Protein AF-A0A1Y3BGT2-F1 (afdb_monomer_lite)

Organism: Euroglyphus maynei (NCBI:txid6958)

pLDDT: mean 74.88, std 24.15, range [29.09, 97.62]

Secondary structure (DSSP, 8-state):
-HHHHHHHHHT-----HHHHHHHHHHHHHHHHHHHT--S-SGGG-HHHHHHHIIIII-HHHHHHHHHHHHH-HHHHHHTT-SS---SSGGG----HHHHHHHHHHHHHHHHHHS--TT--SSS---SS-HHHHHHHHHHHHHHHHHHHHHHHHHHHHHHHHHHHHHHHHHHHHHHHHHHHHHHHHHHHHHHHHHH-TT--SS----PPP-------------------------------------------

Radius of gyration: 42.59 Å; chains: 1; bounding box: 102×46×131 Å

Foldseek 3Di:
DLLVVLLVLLQDDDDDLVSLLVSLVSLLVLLVCLLPPPCPDVCSHNVNSLVSCCVRRNLVSSLVSVCSQVPDPLLVVQQPDQDDDDPDPVSDDDHNVRSVVSVVRSVVSNCSNPVDPPPPDDDDPDDDDPVVVVVVVVVVVVVVVVVVVVVVVVVVVVVVVVVVVVVVVVVVVVVVVVVVVVVVVVVVVVVVCVVDVDPPDDDDDDDDDDPDPDDDDPPPPDDDDDDDDYDDDDDDDDDDDDDDDDDDDDDD

Structure (mmCIF, N/CA/C/O backbone):
data_AF-A0A1Y3BGT2-F1
#
_entry.id   AF-A0A1Y3BGT2-F1
#
loop_
_atom_site.group_PDB
_atom_site.id
_atom_site.type_symbol
_atom_site.label_atom_id
_atom_site.label_alt_id
_atom_site.label_comp_id
_atom_site.label_asym_id
_atom_site.label_entity_id
_atom_site.label_seq_id
_atom_site.pdbx_PDB_ins_code
_atom_site.Cartn_x
_atom_site.Cartn_y
_atom_site.Cartn_z
_atom_site.occupancy
_atom_site.B_iso_or_equiv
_atom_site.auth_seq_id
_atom_site.auth_comp_id
_atom_site.auth_asym_id
_atom_site.auth_atom_id
_atom_site.pdbx_PDB_model_num
ATOM 1 N N . THR A 1 1 ? 22.216 -5.938 -12.944 1.00 67.81 1 THR A N 1
ATOM 2 C CA . THR A 1 1 ? 22.170 -4.863 -11.929 1.00 67.81 1 THR A CA 1
ATOM 3 C C . THR A 1 1 ? 20.846 -4.134 -12.055 1.00 67.81 1 THR A C 1
ATOM 5 O O . THR A 1 1 ? 20.805 -3.028 -12.567 1.00 67.81 1 THR A O 1
ATOM 8 N N . ASN A 1 2 ? 19.740 -4.778 -11.671 1.00 89.38 2 ASN A N 1
ATOM 9 C CA . ASN A 1 2 ? 18.408 -4.329 -12.111 1.00 89.38 2 ASN A CA 1
ATOM 10 C C . ASN A 1 2 ? 17.748 -3.430 -11.058 1.00 89.38 2 ASN A C 1
ATOM 12 O O . ASN A 1 2 ? 17.333 -2.320 -11.366 1.00 89.38 2 ASN A O 1
ATOM 16 N N . VAL A 1 3 ? 17.747 -3.861 -9.793 1.00 89.25 3 VAL A N 1
ATOM 17 C CA . VAL A 1 3 ? 17.174 -3.089 -8.678 1.00 89.25 3 VAL A CA 1
ATOM 18 C C . VAL A 1 3 ? 17.876 -1.737 -8.468 1.00 89.25 3 VAL A C 1
ATOM 20 O O . VAL A 1 3 ? 17.168 -0.738 -8.352 1.00 89.25 3 VAL A O 1
ATOM 23 N N . PRO A 1 4 ? 19.224 -1.629 -8.493 1.00 91.06 4 PRO A N 1
ATOM 24 C CA . PRO A 1 4 ? 19.885 -0.327 -8.363 1.00 91.06 4 PRO A CA 1
ATOM 25 C C . PRO A 1 4 ? 19.522 0.653 -9.484 1.00 91.06 4 PRO A C 1
ATOM 27 O O . PRO A 1 4 ? 19.308 1.829 -9.208 1.00 91.06 4 PRO A O 1
ATOM 30 N N . TYR A 1 5 ? 19.396 0.166 -10.723 1.00 93.50 5 TYR A N 1
ATOM 31 C CA . TYR A 1 5 ? 18.967 0.985 -11.856 1.00 93.50 5 TYR A CA 1
ATOM 32 C C . TYR A 1 5 ? 17.540 1.510 -11.656 1.00 93.50 5 TYR A C 1
ATOM 34 O O . TYR A 1 5 ? 17.332 2.717 -11.702 1.00 93.50 5 TYR A O 1
ATOM 42 N N . LEU A 1 6 ? 16.582 0.624 -11.347 1.00 93.38 6 LEU A N 1
ATOM 43 C CA . LEU A 1 6 ? 15.186 1.016 -11.110 1.00 93.38 6 LEU A CA 1
ATOM 44 C C . LEU A 1 6 ? 15.076 2.052 -9.989 1.00 93.38 6 LEU A C 1
ATOM 46 O O . LEU A 1 6 ? 14.378 3.048 -10.123 1.00 93.38 6 LEU A O 1
ATOM 50 N N . THR A 1 7 ? 15.816 1.843 -8.905 1.00 91.50 7 THR A N 1
ATOM 51 C CA . THR A 1 7 ? 15.806 2.741 -7.745 1.00 91.50 7 THR A CA 1
ATOM 52 C C . THR A 1 7 ? 16.368 4.114 -8.090 1.00 91.50 7 THR A C 1
ATOM 54 O O . THR A 1 7 ? 15.784 5.127 -7.715 1.00 91.50 7 THR A O 1
ATOM 57 N N . SER A 1 8 ? 17.480 4.149 -8.831 1.00 92.19 8 SER A N 1
ATOM 58 C CA . SER A 1 8 ? 18.070 5.399 -9.304 1.00 92.19 8 SER A CA 1
ATOM 59 C C . SER A 1 8 ? 17.121 6.138 -10.239 1.00 92.19 8 SER A C 1
ATOM 61 O O . SER A 1 8 ? 16.978 7.344 -10.096 1.00 92.19 8 SER A O 1
ATOM 63 N N . GLN A 1 9 ? 16.465 5.427 -11.162 1.00 92.75 9 GLN A N 1
ATOM 64 C CA . GLN A 1 9 ? 15.564 6.036 -12.137 1.00 92.75 9 GLN A CA 1
ATOM 65 C C . GLN A 1 9 ? 14.353 6.673 -11.452 1.00 92.75 9 GLN A C 1
ATOM 67 O O . GLN A 1 9 ? 14.024 7.819 -11.732 1.00 92.75 9 GLN A O 1
ATOM 72 N N . VAL A 1 10 ? 13.716 5.971 -10.510 1.00 92.50 10 VAL A N 1
ATOM 73 C CA . VAL A 1 10 ? 12.549 6.497 -9.777 1.00 92.50 10 VAL A CA 1
ATOM 74 C C . VAL A 1 10 ? 12.922 7.701 -8.900 1.00 92.50 10 VAL A C 1
ATOM 76 O O . VAL A 1 10 ? 12.107 8.602 -8.720 1.00 92.50 10 VAL A O 1
ATOM 79 N N . GLY A 1 11 ? 14.152 7.743 -8.379 1.00 88.25 11 GLY A N 1
ATOM 80 C CA . GLY A 1 11 ? 14.649 8.838 -7.539 1.00 88.25 11 GLY A CA 1
ATOM 81 C C . GLY A 1 11 ? 15.021 10.130 -8.281 1.00 88.25 11 GLY A C 1
ATOM 82 O O . GLY A 1 11 ? 15.409 11.097 -7.627 1.00 88.25 11 GLY A O 1
ATOM 83 N N . LEU A 1 12 ? 14.932 10.178 -9.614 1.00 90.00 12 LEU A N 1
ATOM 84 C CA . LEU A 1 12 ? 15.247 11.380 -10.392 1.00 90.00 12 LEU A CA 1
ATOM 85 C C . LEU A 1 12 ? 14.159 12.460 -10.241 1.00 90.00 12 LEU A C 1
ATOM 87 O O . LEU A 1 12 ? 12.958 12.178 -10.224 1.00 90.00 12 LEU A O 1
ATOM 91 N N . ILE A 1 13 ? 14.586 13.720 -10.140 1.00 80.88 13 ILE A N 1
ATOM 92 C CA . ILE A 1 13 ? 13.703 14.867 -9.861 1.00 80.88 13 ILE A CA 1
ATOM 93 C C . ILE A 1 13 ? 13.324 15.610 -11.148 1.00 80.88 13 ILE A C 1
ATOM 95 O O . ILE A 1 13 ? 12.157 15.950 -11.321 1.00 80.88 13 ILE A O 1
ATOM 99 N N . GLU A 1 14 ? 14.275 15.809 -12.060 1.00 74.31 14 GLU A N 1
ATOM 100 C CA . GLU A 1 14 ? 14.088 16.557 -13.307 1.00 74.31 14 GLU A CA 1
ATOM 101 C C . GLU A 1 14 ? 14.174 15.614 -14.503 1.00 74.31 14 GLU A C 1
ATOM 103 O O . GLU A 1 14 ? 15.161 14.895 -14.650 1.00 74.31 14 GLU A O 1
ATOM 108 N N . SER A 1 15 ? 13.124 15.604 -15.319 1.00 83.69 15 SER A N 1
ATOM 109 C CA . SER A 1 15 ? 12.997 14.732 -16.482 1.00 83.69 15 SER A CA 1
ATOM 110 C C . SER A 1 15 ? 11.937 15.276 -17.432 1.00 83.69 15 SER A C 1
ATOM 112 O O . SER A 1 15 ? 10.944 15.854 -16.986 1.00 83.69 15 SER A O 1
AT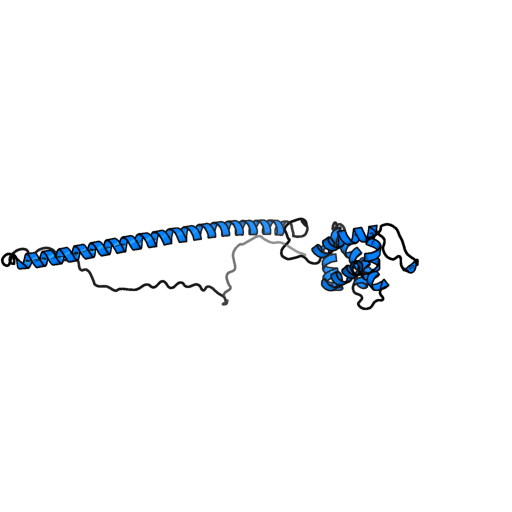OM 114 N N . ASP A 1 16 ? 12.129 15.039 -18.726 1.00 88.38 16 ASP A N 1
ATOM 115 C CA . ASP A 1 16 ? 11.137 15.355 -19.756 1.00 88.38 16 ASP A CA 1
ATOM 116 C C . ASP A 1 16 ? 9.891 14.454 -19.623 1.00 88.38 16 ASP A C 1
ATOM 118 O O . ASP A 1 16 ? 9.928 13.403 -18.980 1.00 88.38 16 ASP A O 1
ATOM 122 N N . ASP A 1 17 ? 8.780 14.812 -20.276 1.00 85.31 17 ASP A N 1
ATOM 123 C CA . ASP A 1 17 ? 7.490 14.106 -20.149 1.00 85.31 17 ASP A CA 1
ATOM 124 C C . ASP A 1 17 ? 7.583 12.588 -20.386 1.00 85.31 17 ASP A C 1
ATOM 126 O O . ASP A 1 17 ? 6.965 11.791 -19.677 1.00 85.31 17 ASP A O 1
ATOM 130 N N . VAL A 1 18 ? 8.375 12.168 -21.376 1.00 87.19 18 VAL A N 1
ATOM 131 C CA . VAL A 1 18 ? 8.591 10.743 -21.676 1.00 87.19 18 VAL A CA 1
ATOM 132 C C . VAL A 1 18 ? 9.390 10.071 -20.564 1.00 87.19 18 VAL A C 1
ATOM 134 O O . VAL A 1 18 ? 9.082 8.948 -20.164 1.00 87.19 18 VAL A O 1
ATOM 137 N N . GLU A 1 19 ? 10.398 10.753 -20.030 1.00 91.19 19 GLU A N 1
ATOM 138 C CA . GLU A 1 19 ? 11.209 10.229 -18.939 1.00 91.19 19 GLU A CA 1
ATOM 139 C C . GLU A 1 19 ? 10.405 10.117 -17.644 1.00 91.19 19 GLU A C 1
ATOM 141 O O . GLU A 1 19 ? 10.534 9.114 -16.949 1.00 91.19 19 GLU A O 1
ATOM 146 N N . LEU A 1 20 ? 9.512 11.067 -17.349 1.00 92.25 20 LEU A N 1
ATOM 147 C CA . LEU A 1 20 ? 8.585 10.981 -16.216 1.00 92.25 20 LEU A CA 1
ATOM 148 C C . LEU A 1 20 ? 7.718 9.716 -16.283 1.00 92.25 20 LEU A C 1
ATOM 150 O O . LEU A 1 20 ? 7.488 9.054 -15.269 1.00 92.25 20 LEU A O 1
ATOM 154 N N . ILE A 1 21 ? 7.289 9.326 -17.484 1.00 93.25 21 ILE A N 1
ATOM 155 C CA . ILE A 1 21 ? 6.545 8.080 -17.696 1.00 93.25 21 ILE A CA 1
ATOM 156 C C . ILE A 1 21 ? 7.447 6.870 -17.473 1.00 93.25 21 ILE A C 1
ATOM 158 O O . ILE A 1 21 ? 7.036 5.929 -16.798 1.00 93.25 21 ILE A O 1
ATOM 162 N N . VAL A 1 22 ? 8.688 6.895 -17.969 1.00 93.94 22 VAL A N 1
ATOM 163 C CA . VAL A 1 22 ? 9.673 5.833 -17.703 1.00 93.94 22 VAL A CA 1
ATOM 164 C C . VAL A 1 22 ? 9.919 5.681 -16.201 1.00 93.94 22 VAL A C 1
ATOM 166 O O . VAL A 1 22 ? 9.934 4.558 -15.703 1.00 93.94 22 VAL A O 1
ATOM 169 N N . GLN A 1 23 ? 10.042 6.779 -15.453 1.00 95.19 23 GLN A N 1
ATOM 170 C CA . GLN A 1 23 ? 10.170 6.745 -13.994 1.00 95.19 23 GLN A CA 1
ATOM 171 C C . GLN A 1 23 ? 8.947 6.098 -13.338 1.00 95.19 23 GLN A C 1
ATOM 173 O O . GLN A 1 23 ? 9.102 5.229 -12.480 1.00 95.19 23 GLN A O 1
ATOM 178 N N . GLY A 1 24 ? 7.737 6.461 -13.775 1.00 95.56 24 GLY A N 1
ATOM 179 C CA . GLY A 1 24 ? 6.507 5.820 -13.317 1.00 95.56 24 GLY A CA 1
ATOM 180 C C . GLY A 1 24 ? 6.472 4.323 -13.633 1.00 95.56 24 GLY A C 1
ATOM 181 O O . GLY A 1 24 ? 6.105 3.521 -12.777 1.00 95.56 24 GLY A O 1
ATOM 182 N N . LEU A 1 25 ? 6.921 3.913 -14.824 1.00 96.12 25 LEU A N 1
ATOM 183 C CA . LEU A 1 25 ? 7.008 2.503 -15.225 1.00 96.12 25 LEU A CA 1
ATOM 184 C C . LEU A 1 25 ? 8.049 1.736 -14.403 1.00 96.12 25 LEU A C 1
ATOM 186 O O . LEU A 1 25 ? 7.811 0.587 -14.030 1.00 96.12 25 LEU A O 1
ATOM 190 N N . CYS A 1 26 ? 9.176 2.365 -14.064 1.00 96.25 26 CYS A N 1
ATOM 191 C CA . CYS A 1 26 ? 10.164 1.793 -13.153 1.00 96.25 26 CYS A CA 1
ATOM 192 C C . CYS A 1 26 ? 9.598 1.627 -11.738 1.00 96.25 26 CYS A C 1
ATOM 194 O O . CYS A 1 26 ? 9.817 0.581 -11.124 1.00 96.25 26 CYS A O 1
ATOM 196 N N . ALA A 1 27 ? 8.842 2.613 -11.242 1.00 96.50 27 ALA A N 1
ATOM 197 C CA . ALA A 1 27 ? 8.149 2.520 -9.960 1.00 96.50 27 ALA A CA 1
ATOM 198 C C . ALA A 1 27 ? 7.124 1.380 -9.989 1.00 96.50 27 ALA A C 1
ATOM 200 O O . ALA A 1 27 ? 7.119 0.531 -9.101 1.00 96.50 27 ALA A O 1
ATOM 201 N N . PHE A 1 28 ? 6.329 1.284 -11.057 1.00 97.62 28 PHE A N 1
ATOM 202 C CA . PHE A 1 28 ? 5.363 0.207 -11.242 1.00 97.62 28 PHE A CA 1
ATOM 203 C C . PHE A 1 28 ? 6.027 -1.171 -11.239 1.00 97.62 28 PHE A C 1
ATOM 205 O O . PHE A 1 28 ? 5.606 -2.049 -10.489 1.00 97.62 28 PHE A O 1
ATOM 212 N N . LEU A 1 29 ? 7.106 -1.355 -12.005 1.00 96.81 29 LEU A N 1
ATOM 213 C CA . LEU A 1 29 ? 7.833 -2.623 -12.050 1.00 96.81 29 LEU A CA 1
ATOM 214 C C . LEU A 1 29 ? 8.413 -2.996 -10.680 1.00 96.81 29 LEU A C 1
ATOM 216 O O . LEU A 1 29 ? 8.313 -4.148 -10.264 1.00 96.81 29 LEU A O 1
ATOM 220 N N . LEU A 1 30 ? 8.978 -2.028 -9.953 1.00 95.25 30 LEU A N 1
ATOM 221 C CA . LEU A 1 30 ? 9.477 -2.251 -8.597 1.00 95.25 30 LEU A CA 1
ATOM 222 C C . LEU A 1 30 ? 8.336 -2.616 -7.628 1.00 95.25 30 LEU A C 1
ATOM 224 O O . LEU A 1 30 ? 8.506 -3.499 -6.790 1.00 95.25 30 LEU A O 1
ATOM 228 N N . GLY A 1 31 ? 7.160 -2.005 -7.793 1.00 95.31 31 GLY A N 1
ATOM 229 C CA . GLY A 1 31 ? 5.939 -2.345 -7.063 1.00 95.31 31 GLY A CA 1
ATOM 230 C C . GLY A 1 31 ? 5.447 -3.767 -7.345 1.00 95.31 31 GLY A C 1
ATOM 231 O O . GLY A 1 31 ? 5.120 -4.494 -6.410 1.00 95.31 31 GLY A O 1
ATOM 232 N N . ILE A 1 32 ? 5.466 -4.218 -8.602 1.00 95.56 32 ILE A N 1
ATOM 233 C CA . ILE A 1 32 ? 5.144 -5.608 -8.971 1.00 95.56 32 ILE A CA 1
ATOM 234 C C . ILE A 1 32 ? 6.138 -6.583 -8.326 1.00 95.56 32 ILE A C 1
ATOM 236 O O . ILE A 1 32 ? 5.718 -7.562 -7.708 1.00 95.56 32 ILE A O 1
ATOM 240 N N . CYS A 1 33 ? 7.440 -6.282 -8.393 1.00 93.69 33 CYS A N 1
ATOM 241 C CA . CYS A 1 33 ? 8.485 -7.065 -7.727 1.00 93.69 33 CYS A CA 1
ATOM 242 C C . CYS A 1 33 ? 8.315 -7.125 -6.203 1.00 93.69 33 CYS A C 1
ATOM 244 O O . CYS A 1 33 ? 8.818 -8.055 -5.584 1.00 93.69 33 CYS A O 1
ATOM 246 N N . LEU A 1 34 ? 7.640 -6.147 -5.594 1.00 92.56 34 LEU A N 1
ATOM 247 C CA . LEU A 1 34 ? 7.307 -6.140 -4.171 1.00 92.56 34 LEU A CA 1
ATOM 248 C C . LEU A 1 34 ? 6.036 -6.954 -3.870 1.00 92.56 34 LEU A C 1
ATOM 250 O O . LEU A 1 34 ? 5.995 -7.686 -2.882 1.00 92.56 34 LEU A O 1
ATOM 254 N N . CYS A 1 35 ? 5.002 -6.840 -4.711 1.00 92.25 35 CYS A N 1
ATOM 255 C CA . CYS A 1 35 ? 3.713 -7.517 -4.526 1.00 92.25 35 CYS A CA 1
ATOM 256 C C . CYS A 1 35 ? 3.823 -9.035 -4.657 1.00 92.25 35 CYS A C 1
ATOM 258 O O . CYS A 1 35 ? 3.266 -9.769 -3.845 1.00 92.25 35 CYS A O 1
ATOM 260 N N . TYR A 1 36 ? 4.541 -9.489 -5.683 1.00 92.81 36 TYR A N 1
ATOM 261 C CA . TYR A 1 36 ? 4.608 -10.894 -6.083 1.00 92.81 36 TYR A CA 1
ATOM 262 C C . TYR A 1 36 ? 5.949 -11.536 -5.716 1.00 92.81 36 TYR A C 1
ATOM 264 O O . TYR A 1 36 ? 6.378 -12.497 -6.349 1.00 92.81 36 TYR A O 1
ATOM 272 N N . ASN A 1 37 ? 6.630 -10.986 -4.708 1.00 92.25 37 ASN A N 1
ATOM 273 C CA . ASN A 1 37 ? 7.858 -11.561 -4.181 1.00 92.25 37 ASN A CA 1
ATOM 274 C C . ASN A 1 37 ? 7.538 -12.761 -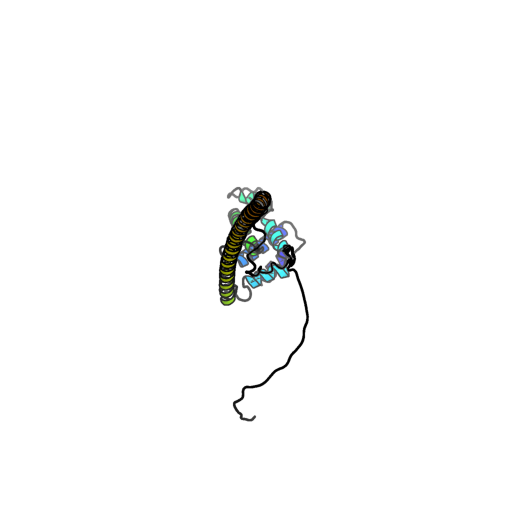3.286 1.00 92.25 37 ASN A C 1
ATOM 276 O O . ASN A 1 37 ? 6.844 -12.613 -2.280 1.00 92.25 37 ASN A O 1
ATOM 280 N N . ASP A 1 38 ? 8.086 -13.924 -3.615 1.00 91.25 38 ASP A N 1
ATOM 281 C CA . ASP A 1 38 ? 7.970 -15.146 -2.814 1.00 91.25 38 ASP A CA 1
ATOM 282 C C . ASP A 1 38 ? 9.081 -15.287 -1.755 1.00 91.25 38 ASP A C 1
ATOM 284 O O . ASP A 1 38 ? 9.150 -16.293 -1.053 1.00 91.25 38 ASP A O 1
ATOM 288 N N . ASN A 1 39 ? 9.951 -14.279 -1.622 1.00 91.31 39 ASN A N 1
ATOM 289 C CA . ASN A 1 39 ? 11.118 -14.247 -0.738 1.00 91.31 39 ASN A CA 1
ATOM 290 C C . ASN A 1 39 ? 12.153 -15.357 -0.997 1.00 91.31 39 ASN A C 1
ATOM 292 O O . ASN A 1 39 ? 13.018 -15.597 -0.153 1.00 91.31 39 ASN A O 1
ATOM 296 N N . SER A 1 40 ? 12.125 -15.997 -2.169 1.00 90.94 40 SER A N 1
ATOM 297 C CA . SER A 1 40 ? 13.111 -17.018 -2.551 1.00 90.94 40 SER A CA 1
ATOM 298 C C . SER A 1 40 ? 14.545 -16.475 -2.647 1.00 90.94 40 SER A C 1
ATOM 300 O O . SER A 1 40 ? 15.504 -17.229 -2.479 1.00 90.94 40 SER A O 1
ATOM 302 N N . VAL A 1 41 ? 14.709 -15.165 -2.882 1.00 89.69 41 VAL A N 1
ATOM 303 C CA . VAL A 1 41 ? 16.007 -14.478 -2.980 1.00 89.69 41 VAL A CA 1
ATOM 304 C C . VAL A 1 41 ? 16.249 -13.621 -1.728 1.00 89.69 41 VAL A C 1
ATOM 306 O O . VAL A 1 41 ? 15.694 -12.525 -1.626 1.00 89.69 41 VAL A O 1
ATOM 309 N N . PRO A 1 42 ? 17.135 -14.033 -0.797 1.00 84.88 42 PRO A N 1
ATOM 310 C CA . PRO A 1 42 ? 17.310 -13.346 0.488 1.00 84.88 42 PRO A CA 1
ATOM 311 C C . PRO A 1 42 ? 17.748 -11.882 0.360 1.00 84.88 42 PRO A C 1
ATOM 313 O O . PRO A 1 42 ? 17.280 -11.014 1.094 1.00 84.88 42 PRO A O 1
ATOM 316 N N . SER A 1 43 ? 18.619 -11.576 -0.606 1.00 85.75 43 SER A N 1
ATOM 317 C CA . SER A 1 43 ? 19.120 -10.212 -0.836 1.00 85.75 43 SER A CA 1
ATOM 318 C C . SER A 1 43 ? 18.050 -9.240 -1.346 1.00 85.75 43 SER A C 1
ATOM 320 O O . SER A 1 43 ? 18.250 -8.031 -1.271 1.00 85.75 43 SER A O 1
ATOM 322 N N . PHE A 1 44 ? 16.923 -9.751 -1.847 1.00 88.31 44 PHE A N 1
ATOM 323 C CA . PHE A 1 44 ? 15.810 -8.967 -2.382 1.00 88.31 44 PHE A CA 1
ATOM 324 C C . PHE A 1 44 ? 14.472 -9.487 -1.853 1.00 88.31 44 PHE A C 1
ATOM 326 O O . PHE A 1 44 ? 13.502 -9.573 -2.603 1.00 88.31 44 PHE A O 1
ATOM 333 N N . SER A 1 45 ? 14.420 -9.837 -0.565 1.00 92.44 45 SER A N 1
ATOM 334 C CA . SER A 1 45 ? 13.155 -10.114 0.113 1.00 92.44 45 SER A CA 1
ATOM 335 C C . SER A 1 45 ? 12.221 -8.901 0.049 1.00 92.44 45 SER A C 1
ATOM 337 O O . SER A 1 45 ? 12.655 -7.762 -0.164 1.00 92.44 45 SER A O 1
ATOM 339 N N . LYS A 1 46 ? 10.929 -9.136 0.273 1.00 90.44 46 LYS A N 1
ATOM 340 C CA . LYS A 1 46 ? 9.900 -8.095 0.322 1.00 90.44 46 LYS A CA 1
ATOM 341 C C . LYS A 1 46 ? 10.273 -6.974 1.298 1.00 90.44 46 LYS A C 1
ATOM 343 O O . LYS A 1 46 ? 10.202 -5.802 0.933 1.00 90.44 46 LYS A O 1
ATOM 348 N N . ASP A 1 47 ? 10.761 -7.327 2.486 1.00 88.19 47 ASP A N 1
ATOM 349 C CA . ASP A 1 47 ? 11.206 -6.358 3.494 1.00 88.19 47 ASP A CA 1
ATOM 350 C C . ASP A 1 47 ? 12.411 -5.542 3.015 1.00 88.19 47 ASP A C 1
ATOM 352 O O . ASP A 1 47 ? 12.415 -4.316 3.134 1.00 88.19 47 ASP A O 1
ATOM 356 N N . ASN A 1 48 ? 13.402 -6.195 2.399 1.00 90.62 48 ASN A N 1
ATOM 357 C CA . ASN A 1 48 ? 14.584 -5.517 1.867 1.00 90.62 48 ASN A CA 1
ATOM 358 C C . ASN A 1 48 ? 14.213 -4.542 0.742 1.00 90.62 48 ASN A C 1
ATOM 360 O O . ASN A 1 48 ? 14.715 -3.419 0.714 1.00 90.62 48 ASN A O 1
ATOM 364 N N . LEU A 1 49 ? 13.304 -4.927 -0.160 1.00 91.75 49 LEU A N 1
ATOM 365 C CA . LEU A 1 49 ? 12.806 -4.045 -1.218 1.00 91.75 49 LEU A CA 1
ATOM 366 C C . LEU A 1 49 ? 11.986 -2.877 -0.654 1.00 91.75 49 LEU A C 1
ATOM 368 O O . LEU A 1 49 ? 12.170 -1.740 -1.087 1.00 91.75 49 LEU A O 1
ATOM 372 N N . CYS A 1 50 ? 11.133 -3.121 0.342 1.00 91.31 50 CYS A N 1
ATOM 373 C CA . CYS A 1 50 ? 10.346 -2.075 0.994 1.00 91.31 50 CYS A CA 1
ATOM 374 C C . CYS A 1 50 ? 11.237 -1.053 1.718 1.00 91.31 50 CYS A C 1
ATOM 376 O O . CYS A 1 50 ? 11.053 0.161 1.582 1.00 91.31 50 CYS A O 1
ATOM 378 N N . GLN A 1 51 ? 12.245 -1.530 2.454 1.00 90.19 51 GLN A N 1
ATOM 379 C CA . GLN A 1 51 ? 13.250 -0.673 3.083 1.00 90.19 51 GLN A CA 1
ATOM 380 C C . GLN A 1 51 ? 14.041 0.109 2.038 1.00 90.19 51 GLN A C 1
ATOM 382 O O . GLN A 1 51 ? 14.310 1.292 2.223 1.00 90.19 51 GLN A O 1
ATOM 387 N N . LEU A 1 52 ? 14.387 -0.523 0.918 1.00 92.06 52 LEU A N 1
ATOM 388 C CA . LEU A 1 52 ? 15.118 0.125 -0.159 1.00 92.06 52 LEU A CA 1
ATOM 389 C C . LEU A 1 52 ? 14.308 1.272 -0.778 1.00 92.06 52 LEU A C 1
ATOM 391 O O . LEU A 1 52 ? 14.849 2.368 -0.921 1.00 92.06 52 LEU A O 1
ATOM 395 N N . ILE A 1 53 ? 13.017 1.065 -1.056 1.00 92.50 53 ILE A N 1
ATOM 396 C CA . ILE A 1 53 ? 12.109 2.130 -1.516 1.00 92.50 53 ILE A CA 1
ATOM 397 C C . ILE A 1 53 ? 12.054 3.256 -0.480 1.00 92.50 53 ILE A C 1
ATOM 399 O O . ILE A 1 53 ? 12.245 4.421 -0.819 1.00 92.50 53 ILE A O 1
ATOM 403 N N . THR A 1 54 ? 11.870 2.914 0.795 1.00 91.19 54 THR A N 1
ATOM 404 C CA . THR A 1 54 ? 11.733 3.900 1.876 1.00 91.19 54 THR A CA 1
ATOM 405 C C . THR A 1 54 ? 13.001 4.738 2.059 1.00 91.19 54 THR A C 1
ATOM 407 O O . THR A 1 54 ? 12.914 5.954 2.192 1.00 91.19 54 THR A O 1
ATOM 410 N N . ASN A 1 55 ? 14.176 4.106 2.027 1.00 92.06 55 ASN A N 1
ATOM 411 C CA . ASN A 1 55 ? 15.446 4.749 2.362 1.00 92.06 55 ASN A CA 1
ATOM 412 C C . ASN A 1 55 ? 16.101 5.465 1.176 1.00 92.06 55 ASN A C 1
ATOM 414 O O . ASN A 1 55 ? 16.874 6.397 1.381 1.00 92.06 55 ASN A O 1
ATOM 418 N N . ARG A 1 56 ? 15.873 4.994 -0.057 1.00 92.56 56 ARG A N 1
ATOM 419 C CA . ARG A 1 56 ? 16.547 5.524 -1.256 1.00 92.56 56 ARG A CA 1
ATOM 420 C C . ARG A 1 56 ? 15.674 6.447 -2.089 1.00 92.56 56 ARG A C 1
ATOM 422 O O . ARG A 1 56 ? 16.214 7.350 -2.712 1.00 92.56 56 ARG A O 1
ATOM 429 N N . ILE A 1 57 ? 14.369 6.199 -2.121 1.00 93.69 57 ILE A N 1
ATOM 430 C CA . ILE A 1 57 ? 13.420 6.967 -2.933 1.00 93.69 57 ILE A CA 1
ATOM 431 C C . ILE A 1 57 ? 12.569 7.846 -2.018 1.00 93.69 57 ILE A C 1
ATOM 433 O O . ILE A 1 57 ? 12.406 9.030 -2.273 1.00 93.69 57 ILE A O 1
ATOM 437 N N . GLY A 1 58 ? 12.065 7.274 -0.927 1.00 91.94 58 GLY A N 1
ATOM 438 C CA . GLY A 1 58 ? 11.025 7.872 -0.104 1.00 91.94 58 GLY A CA 1
ATOM 439 C C . GLY A 1 58 ? 9.647 7.387 -0.545 1.00 91.94 58 GLY A C 1
ATOM 440 O O . GLY A 1 58 ? 9.340 7.295 -1.733 1.00 91.94 58 GLY A O 1
ATOM 441 N N . ARG A 1 59 ? 8.807 7.054 0.437 1.00 91.69 59 ARG A N 1
ATOM 442 C CA . ARG A 1 59 ? 7.479 6.465 0.218 1.00 91.69 59 ARG A CA 1
ATOM 443 C C . ARG A 1 59 ? 6.572 7.366 -0.622 1.00 91.69 59 ARG A C 1
ATOM 445 O O . ARG A 1 59 ? 6.016 6.909 -1.611 1.00 91.69 59 ARG A O 1
ATOM 452 N N . GLU A 1 60 ? 6.476 8.638 -0.244 1.00 93.38 60 GLU A N 1
ATOM 453 C CA . GLU A 1 60 ? 5.626 9.617 -0.931 1.00 93.38 60 GLU A CA 1
ATOM 454 C C . GLU A 1 60 ? 6.103 9.850 -2.365 1.00 93.38 60 GLU A C 1
ATOM 456 O O . GLU A 1 60 ? 5.314 9.782 -3.298 1.00 93.38 60 GLU A O 1
ATOM 461 N N . ILE A 1 61 ? 7.419 9.991 -2.558 1.00 93.75 61 ILE A N 1
ATOM 462 C CA . ILE A 1 61 ? 8.015 10.157 -3.888 1.00 93.75 61 ILE A CA 1
ATOM 463 C C . ILE A 1 61 ? 7.706 8.939 -4.761 1.00 93.75 61 ILE A C 1
ATOM 465 O O . ILE A 1 61 ? 7.317 9.093 -5.913 1.00 93.75 61 ILE A O 1
ATOM 469 N N . PHE A 1 62 ? 7.826 7.723 -4.225 1.00 95.81 62 PHE A N 1
ATOM 470 C CA . PHE A 1 62 ? 7.473 6.516 -4.968 1.00 95.81 62 PHE A CA 1
ATOM 471 C C . PHE A 1 62 ? 6.001 6.521 -5.413 1.00 95.81 62 PHE A C 1
ATOM 473 O O . PHE A 1 62 ? 5.714 6.217 -6.572 1.00 95.81 62 PHE A O 1
ATOM 480 N N . ILE A 1 63 ? 5.079 6.878 -4.512 1.00 95.06 63 ILE A N 1
ATOM 481 C CA . ILE A 1 63 ? 3.639 6.965 -4.798 1.00 95.06 63 ILE A CA 1
ATOM 482 C C . ILE A 1 63 ? 3.369 8.027 -5.870 1.00 95.06 63 ILE A C 1
ATOM 484 O O . ILE A 1 63 ? 2.656 7.765 -6.842 1.00 95.06 63 ILE A O 1
ATOM 488 N N . ASP A 1 64 ? 3.990 9.198 -5.744 1.00 94.50 64 ASP A N 1
ATOM 489 C CA . ASP A 1 64 ? 3.863 10.282 -6.712 1.00 94.50 64 ASP A CA 1
ATOM 490 C C . ASP A 1 64 ? 4.342 9.848 -8.095 1.00 94.50 64 ASP A C 1
ATOM 492 O O . ASP A 1 64 ? 3.613 10.030 -9.074 1.00 94.50 64 ASP A O 1
ATOM 496 N N . LYS A 1 65 ? 5.515 9.206 -8.183 1.00 94.75 65 LYS A N 1
ATOM 497 C CA . LYS A 1 65 ? 6.050 8.677 -9.446 1.00 94.75 65 LYS A CA 1
ATOM 498 C C . LYS A 1 65 ? 5.138 7.613 -10.046 1.00 94.75 65 LYS A C 1
ATOM 500 O O . LYS A 1 65 ? 4.889 7.650 -11.248 1.00 94.75 65 LYS A O 1
ATOM 505 N N . LEU A 1 66 ? 4.597 6.706 -9.234 1.00 95.75 66 LEU A N 1
ATOM 506 C CA . LEU A 1 66 ? 3.649 5.692 -9.696 1.00 95.75 66 LEU A CA 1
ATOM 507 C C . LEU A 1 66 ? 2.397 6.337 -10.318 1.00 95.75 66 LEU A C 1
ATOM 509 O O . LEU A 1 66 ? 1.967 5.936 -11.399 1.00 95.75 66 LEU A O 1
ATOM 513 N N . SER A 1 67 ? 1.880 7.399 -9.691 1.00 95.19 67 SER A N 1
ATOM 514 C CA . SER A 1 67 ? 0.689 8.121 -10.158 1.00 95.19 67 SER A CA 1
ATOM 515 C C . SER A 1 67 ? 0.877 8.867 -11.489 1.00 95.19 67 SER A C 1
ATOM 517 O O . SER A 1 67 ? -0.105 9.269 -12.116 1.00 95.19 67 SER A O 1
ATOM 519 N N . LEU A 1 68 ? 2.119 9.064 -11.955 1.00 93.94 68 LEU A N 1
ATOM 520 C CA . LEU A 1 68 ? 2.396 9.731 -13.234 1.00 93.94 68 LEU A CA 1
ATOM 521 C C . LEU A 1 68 ? 1.832 8.954 -14.427 1.00 93.94 68 LEU A C 1
ATOM 523 O O . LEU A 1 68 ? 1.454 9.564 -15.427 1.00 93.94 68 LEU A O 1
ATOM 527 N N . ILE A 1 69 ? 1.738 7.625 -14.320 1.00 94.62 69 ILE A N 1
ATOM 528 C CA . ILE A 1 69 ? 1.192 6.782 -15.388 1.00 94.62 69 ILE A CA 1
ATOM 529 C C . ILE A 1 69 ? -0.300 7.068 -15.576 1.00 94.62 69 ILE A C 1
ATOM 531 O O . ILE A 1 69 ? -0.724 7.385 -16.686 1.00 94.62 69 ILE A O 1
ATOM 535 N N . SER A 1 70 ? -1.094 7.000 -14.502 1.00 93.75 70 SER A N 1
ATOM 536 C CA . SER A 1 70 ? -2.549 7.197 -14.563 1.00 93.75 70 SER A CA 1
ATOM 537 C C . SER A 1 70 ? -2.945 8.646 -14.861 1.00 93.75 70 SER A C 1
ATOM 539 O O . SER A 1 70 ? -3.968 8.877 -15.505 1.00 93.75 70 SER A O 1
ATOM 541 N N . LYS A 1 71 ? -2.122 9.623 -14.454 1.00 92.75 71 LYS A N 1
ATOM 542 C CA . LYS A 1 71 ? -2.315 11.053 -14.758 1.00 92.75 71 LYS A CA 1
ATOM 543 C C . LYS A 1 71 ? -1.999 11.424 -16.209 1.00 92.75 71 LYS A C 1
ATOM 545 O O . LYS A 1 71 ? -2.385 12.506 -16.648 1.00 92.75 71 LYS A O 1
ATOM 550 N N . ASN A 1 72 ? -1.300 10.572 -16.957 1.00 92.19 72 ASN A N 1
ATOM 551 C CA . ASN A 1 72 ? -0.917 10.889 -18.325 1.00 92.19 72 ASN A CA 1
ATOM 552 C C . ASN A 1 72 ? -2.134 10.910 -19.271 1.00 92.19 72 ASN A C 1
ATOM 554 O O . ASN A 1 72 ? -2.969 10.001 -19.272 1.00 92.19 72 ASN A O 1
ATOM 558 N N . GLU A 1 73 ? -2.217 11.915 -20.143 1.00 90.31 73 GLU A N 1
ATOM 559 C CA . GLU A 1 73 ? -3.325 12.035 -21.096 1.00 90.31 73 GLU A CA 1
ATOM 560 C C . GLU A 1 73 ? -3.403 10.828 -22.047 1.00 90.31 73 GLU A C 1
ATOM 562 O O . GLU A 1 73 ? -4.487 10.298 -22.308 1.00 90.31 73 GLU A O 1
ATOM 567 N N . LYS A 1 74 ? -2.252 10.325 -22.514 1.00 90.06 74 LYS A N 1
ATOM 568 C CA . LYS A 1 74 ? -2.185 9.167 -23.415 1.00 90.06 74 LYS A CA 1
ATOM 569 C C . LYS A 1 74 ? -2.675 7.887 -22.735 1.00 90.06 74 LYS A C 1
ATOM 571 O O . LYS A 1 74 ? -3.246 7.037 -23.415 1.00 90.06 74 LYS A O 1
ATOM 576 N N . PHE A 1 75 ? -2.524 7.765 -21.413 1.00 93.12 75 PHE A N 1
ATOM 577 C CA . PHE A 1 75 ? -3.083 6.652 -20.637 1.00 93.12 75 PHE A CA 1
ATOM 578 C C . PHE A 1 75 ? -4.617 6.697 -20.643 1.00 93.12 75 PHE A C 1
ATOM 580 O O . PHE A 1 75 ? -5.279 5.699 -20.932 1.00 93.12 75 PHE A O 1
ATOM 587 N N . SER A 1 76 ? -5.190 7.880 -20.404 1.00 90.62 76 SER A N 1
ATOM 588 C CA . SER A 1 76 ? -6.644 8.091 -20.427 1.00 90.62 76 SER A CA 1
ATOM 589 C C . SER A 1 76 ? -7.261 7.840 -21.806 1.00 90.62 76 SER A C 1
ATOM 591 O O . SER A 1 76 ? -8.405 7.395 -21.896 1.00 90.62 76 SER A O 1
ATOM 593 N N . GLN A 1 77 ? -6.519 8.106 -22.882 1.00 89.38 77 GLN A N 1
ATOM 594 C CA . GLN A 1 77 ? -6.943 7.793 -24.249 1.00 89.38 77 GLN A CA 1
ATOM 595 C C . GLN A 1 77 ? -6.864 6.286 -24.535 1.00 89.38 77 GLN A C 1
ATOM 597 O O . GLN A 1 77 ? -7.836 5.704 -25.019 1.00 89.38 77 GLN A O 1
ATOM 602 N N . ALA A 1 78 ? -5.742 5.644 -24.186 1.00 90.00 78 ALA A N 1
ATOM 603 C CA . ALA A 1 78 ? -5.502 4.225 -24.450 1.00 90.00 78 ALA A CA 1
ATOM 604 C C . ALA A 1 78 ? -6.517 3.308 -23.754 1.00 90.00 78 ALA A C 1
ATOM 606 O O . ALA A 1 78 ? -6.879 2.269 -24.290 1.00 90.00 78 ALA A O 1
ATOM 607 N N . ILE A 1 79 ? -7.036 3.701 -22.588 1.00 91.06 79 ILE A N 1
ATOM 608 C CA . ILE A 1 79 ? -7.927 2.854 -21.786 1.00 91.06 79 ILE A CA 1
ATOM 609 C C . ILE A 1 79 ? -9.397 2.851 -22.242 1.00 91.06 79 ILE A C 1
ATOM 611 O O . ILE A 1 79 ? -10.192 2.042 -21.760 1.00 91.06 79 ILE A O 1
ATOM 615 N N . GLN A 1 80 ? -9.788 3.762 -23.139 1.00 88.50 80 GLN A N 1
ATOM 616 C CA . GLN A 1 80 ? -11.178 3.893 -23.599 1.00 88.50 80 GLN A CA 1
ATOM 617 C C . GLN A 1 80 ? -11.541 2.887 -24.687 1.00 88.50 80 GLN A C 1
ATOM 619 O O . GLN A 1 80 ? -12.690 2.452 -24.768 1.00 88.50 80 GLN A O 1
ATOM 624 N N . LYS A 1 81 ? -10.588 2.553 -25.561 1.00 85.44 81 LYS A N 1
ATOM 625 C CA . LYS A 1 81 ? -10.827 1.711 -26.733 1.00 85.44 81 LYS A CA 1
ATOM 626 C C . LYS A 1 81 ? -9.669 0.727 -26.906 1.00 85.44 81 LYS A C 1
ATOM 628 O O . LYS A 1 81 ? -8.532 1.173 -26.978 1.00 85.44 81 LYS A O 1
ATOM 633 N N . PRO A 1 82 ? -9.946 -0.578 -27.078 1.00 85.38 82 PRO A N 1
ATOM 634 C CA . PRO A 1 82 ? -8.911 -1.563 -27.408 1.00 85.38 82 PRO A CA 1
ATOM 635 C C . PRO A 1 82 ? -8.265 -1.345 -28.784 1.00 85.38 82 PRO A C 1
ATOM 637 O O . PRO A 1 82 ? -7.196 -1.871 -29.068 1.00 85.38 82 PRO A O 1
ATOM 640 N N . GLN A 1 83 ? -8.938 -0.611 -29.674 1.00 82.44 83 GLN A N 1
ATOM 641 C CA . GLN A 1 83 ? -8.459 -0.349 -31.027 1.00 82.44 83 GLN A CA 1
ATOM 642 C C . GLN A 1 83 ? -7.505 0.847 -31.046 1.00 82.44 83 GLN A C 1
ATOM 644 O O . GLN A 1 83 ? -7.875 1.948 -30.637 1.00 82.44 83 GLN A O 1
ATOM 649 N N . LEU A 1 84 ? -6.309 0.642 -31.602 1.00 76.56 84 LEU A N 1
ATOM 650 C CA . LEU A 1 84 ? -5.330 1.698 -31.845 1.00 76.56 84 LEU A CA 1
ATOM 651 C C . LEU A 1 84 ? -5.862 2.659 -32.920 1.00 76.56 84 LEU A C 1
ATOM 653 O O . LEU A 1 84 ? -5.891 2.328 -34.104 1.00 76.56 84 LEU A O 1
ATOM 657 N N . ALA A 1 85 ? -6.281 3.855 -32.511 1.00 69.81 85 ALA A N 1
ATOM 658 C CA . ALA A 1 85 ? -6.761 4.905 -33.407 1.00 69.81 85 ALA A CA 1
ATOM 659 C C . ALA A 1 85 ? -5.938 6.184 -33.195 1.00 69.81 85 ALA A C 1
ATOM 661 O O . ALA A 1 85 ? -6.382 7.122 -32.536 1.00 69.81 85 ALA A O 1
ATOM 662 N N . TYR A 1 86 ? -4.723 6.204 -33.745 1.00 79.19 86 TYR A N 1
ATOM 663 C CA . TYR A 1 86 ? -3.771 7.308 -33.599 1.00 79.19 86 TYR A CA 1
ATOM 664 C C . TYR A 1 86 ? -3.424 7.918 -34.958 1.00 79.19 86 TYR A C 1
ATOM 666 O O . TYR A 1 86 ? -3.322 7.205 -35.954 1.00 79.19 86 TYR A O 1
ATOM 674 N N . GLN A 1 87 ? -3.231 9.241 -35.002 1.00 78.88 87 GLN A N 1
ATOM 675 C CA . GLN A 1 87 ? -2.868 9.945 -36.240 1.00 78.88 87 GLN A CA 1
ATOM 676 C C . GLN A 1 87 ? -1.365 9.891 -36.537 1.00 78.88 87 GLN A C 1
ATOM 678 O O . GLN A 1 87 ? -0.969 9.917 -37.701 1.00 78.88 87 GLN A O 1
ATOM 683 N N . LYS A 1 88 ? -0.523 9.815 -35.499 1.00 83.81 88 LYS A N 1
ATOM 684 C CA . LYS A 1 88 ? 0.936 9.714 -35.617 1.00 83.81 88 LYS A CA 1
ATOM 685 C C . LYS A 1 88 ? 1.455 8.562 -34.768 1.00 83.81 88 LYS A C 1
ATOM 687 O O . LYS A 1 88 ? 0.950 8.312 -33.678 1.00 83.81 88 LYS A O 1
ATOM 692 N N . ALA A 1 89 ? 2.520 7.910 -35.232 1.00 82.62 89 ALA A N 1
ATOM 693 C CA . ALA A 1 89 ? 3.182 6.842 -34.479 1.00 82.62 89 ALA A CA 1
ATOM 694 C C . ALA A 1 89 ? 3.738 7.329 -33.127 1.00 82.62 89 ALA A C 1
ATOM 696 O O . ALA A 1 89 ? 3.718 6.586 -32.155 1.00 82.62 89 ALA A O 1
ATOM 697 N N . SER A 1 90 ? 4.163 8.595 -33.044 1.00 82.06 90 SER A N 1
ATOM 698 C CA . SER A 1 90 ? 4.650 9.222 -31.808 1.00 82.06 90 SER A CA 1
ATOM 699 C C . SER A 1 90 ? 3.580 9.382 -30.723 1.00 82.06 90 SER A C 1
ATOM 701 O O . SER A 1 90 ? 3.922 9.631 -29.574 1.00 82.06 90 SER A O 1
ATOM 703 N N . ASP A 1 91 ? 2.294 9.273 -31.072 1.00 80.62 91 ASP A N 1
ATOM 704 C CA . ASP A 1 91 ? 1.192 9.381 -30.112 1.00 80.62 91 ASP A CA 1
ATOM 705 C C . ASP A 1 91 ? 0.860 8.046 -29.426 1.00 80.62 91 ASP A C 1
ATOM 707 O O . ASP A 1 91 ? 0.082 8.030 -28.470 1.00 80.62 91 ASP A O 1
ATOM 711 N N . VAL A 1 92 ? 1.442 6.940 -29.903 1.00 85.69 92 VAL A N 1
ATOM 712 C CA . VAL A 1 92 ? 1.211 5.589 -29.384 1.00 85.69 92 VAL A CA 1
ATOM 713 C C . VAL A 1 92 ? 2.215 5.301 -28.275 1.00 85.69 92 VAL A C 1
ATOM 715 O O . VAL A 1 92 ? 3.360 4.946 -28.546 1.00 85.69 92 VAL A O 1
ATOM 718 N N . LEU A 1 93 ? 1.787 5.457 -27.022 1.00 87.88 93 LEU A N 1
ATOM 719 C CA . LEU A 1 93 ? 2.657 5.239 -25.862 1.00 87.88 93 LEU A CA 1
ATOM 720 C C . LEU A 1 93 ? 2.197 4.101 -24.948 1.00 87.88 93 LEU A C 1
ATOM 722 O O . LEU A 1 93 ? 3.025 3.360 -24.426 1.00 87.88 93 LEU A O 1
ATOM 726 N N . PHE A 1 94 ? 0.886 3.952 -24.764 1.00 91.56 94 PHE A N 1
ATOM 727 C CA . PHE A 1 94 ? 0.306 2.927 -23.904 1.00 91.56 94 PHE A CA 1
ATOM 728 C C . PHE A 1 94 ? -0.556 1.961 -24.706 1.00 91.56 94 PHE A C 1
ATOM 730 O O . PHE A 1 94 ? -1.289 2.366 -25.608 1.00 91.56 94 PHE A O 1
ATOM 737 N N . ASP A 1 95 ? -0.481 0.691 -24.325 1.00 92.19 95 ASP A N 1
ATOM 738 C CA . ASP A 1 95 ? -1.370 -0.360 -24.802 1.00 92.19 95 ASP A CA 1
ATOM 739 C C . ASP A 1 95 ? -2.605 -0.499 -23.893 1.00 92.19 95 ASP A C 1
ATOM 741 O O . ASP A 1 95 ? -2.529 -0.282 -22.679 1.00 92.19 95 ASP A O 1
ATOM 745 N N . TYR A 1 96 ? -3.741 -0.895 -24.475 1.00 92.94 96 TYR A N 1
ATOM 746 C CA . TYR A 1 96 ? -5.010 -1.047 -23.759 1.00 92.94 96 TYR A CA 1
ATOM 747 C C . TYR A 1 96 ? -4.926 -2.080 -22.623 1.00 92.94 96 TYR A C 1
ATOM 749 O O . TYR A 1 96 ? -5.403 -1.823 -21.511 1.00 92.94 96 TYR A O 1
ATOM 757 N N . GLU A 1 97 ? -4.293 -3.234 -22.860 1.00 94.62 97 GLU A N 1
ATOM 758 C CA . GLU A 1 97 ? -4.200 -4.290 -21.847 1.00 94.62 97 GLU A CA 1
ATOM 759 C C . GLU A 1 97 ? -3.216 -3.921 -20.739 1.00 94.62 97 GLU A C 1
ATOM 761 O O . GLU A 1 97 ? -3.481 -4.180 -19.561 1.00 94.62 97 GLU A O 1
ATOM 766 N N . PHE A 1 98 ? -2.128 -3.224 -21.081 1.00 95.56 98 PHE A N 1
ATOM 767 C CA . PHE A 1 98 ? -1.239 -2.638 -20.079 1.00 95.56 98 PHE A CA 1
ATOM 768 C C . PHE A 1 98 ? -1.988 -1.658 -19.165 1.00 95.56 98 PHE A C 1
ATOM 770 O O . PHE A 1 98 ? -1.882 -1.745 -17.941 1.00 95.56 98 PHE A O 1
ATOM 777 N N . CYS A 1 99 ? -2.789 -0.755 -19.735 1.00 95.38 99 CYS A N 1
ATOM 778 C CA . CYS A 1 99 ? -3.587 0.195 -18.965 1.00 95.38 99 CYS A CA 1
ATOM 779 C C . CYS A 1 99 ? -4.567 -0.507 -18.004 1.00 95.38 99 CYS A C 1
ATOM 781 O O . CYS A 1 99 ? -4.720 -0.095 -16.850 1.00 95.38 99 CYS A O 1
ATOM 783 N N . ASN A 1 100 ? -5.195 -1.601 -18.445 1.00 95.25 100 ASN A N 1
ATOM 784 C CA . ASN A 1 100 ? -6.051 -2.429 -17.594 1.00 95.25 100 ASN A CA 1
ATOM 785 C C . ASN A 1 100 ? -5.276 -3.144 -16.482 1.00 95.25 100 ASN A C 1
ATOM 787 O O . ASN A 1 100 ? -5.775 -3.228 -15.356 1.00 95.25 100 ASN A O 1
ATOM 791 N N . LEU A 1 101 ? -4.081 -3.659 -16.779 1.00 95.88 101 LEU A N 1
ATOM 792 C CA . LEU A 1 101 ? -3.194 -4.259 -15.786 1.00 95.88 101 LEU A CA 1
ATOM 793 C C . LEU A 1 101 ? -2.813 -3.224 -14.725 1.00 95.88 101 LEU A C 1
ATOM 795 O O . LEU A 1 101 ? -3.017 -3.473 -13.539 1.00 95.88 101 LEU A O 1
ATOM 799 N N . PHE A 1 102 ? -2.330 -2.055 -15.145 1.00 97.12 102 PHE A N 1
ATOM 800 C CA . PHE A 1 102 ? -1.928 -0.981 -14.243 1.00 97.12 102 PHE A CA 1
ATOM 801 C C . PHE A 1 102 ? -3.071 -0.583 -13.302 1.00 97.12 102 PHE A C 1
ATOM 803 O O . PHE A 1 102 ? -2.895 -0.627 -12.088 1.00 97.12 102 PHE A O 1
ATOM 810 N N . ARG A 1 103 ? -4.278 -0.333 -13.836 1.00 94.94 103 ARG A N 1
ATOM 811 C CA . ARG A 1 103 ? -5.463 0.036 -13.035 1.00 94.94 103 ARG A CA 1
ATOM 812 C C . ARG A 1 103 ? -5.793 -0.989 -11.937 1.00 94.94 103 ARG A C 1
ATOM 814 O O . ARG A 1 103 ? -6.284 -0.619 -10.876 1.00 94.94 103 ARG A O 1
ATOM 821 N N . LYS A 1 104 ? -5.565 -2.283 -12.189 1.00 95.50 104 LYS A N 1
ATOM 822 C CA . LYS A 1 104 ? -5.821 -3.357 -11.211 1.00 95.50 104 LYS A CA 1
ATOM 823 C C . LYS A 1 104 ? -4.710 -3.477 -10.167 1.00 95.50 104 LYS A C 1
ATOM 825 O O . LYS A 1 104 ? -4.990 -3.833 -9.029 1.00 95.50 104 LYS A O 1
ATOM 830 N N . GLN A 1 105 ? -3.467 -3.224 -10.565 1.00 96.12 105 GLN A N 1
ATOM 831 C CA . GLN A 1 105 ? -2.282 -3.464 -9.741 1.00 96.12 105 GLN A CA 1
ATOM 832 C C . GLN A 1 105 ? -1.880 -2.251 -8.895 1.00 96.12 105 GLN A C 1
ATOM 834 O O . GLN A 1 105 ? -1.405 -2.430 -7.778 1.00 96.12 105 GLN A O 1
ATOM 839 N N . GLU A 1 106 ? -2.107 -1.029 -9.383 1.00 95.25 106 GLU A N 1
ATOM 840 C CA . GLU A 1 106 ? -1.826 0.225 -8.671 1.00 95.25 106 GLU A CA 1
ATOM 841 C C . GLU A 1 106 ? -2.361 0.233 -7.223 1.00 95.25 106 GLU A C 1
ATOM 843 O O . GLU A 1 106 ? -1.546 0.397 -6.314 1.00 95.25 106 GLU A O 1
ATOM 848 N N . PRO A 1 107 ? -3.654 -0.038 -6.938 1.00 94.00 107 PRO A N 1
ATOM 849 C CA . PRO A 1 107 ? -4.152 -0.033 -5.559 1.00 94.00 107 PRO A CA 1
ATOM 850 C C . PRO A 1 107 ? -3.508 -1.112 -4.673 1.00 94.00 107 PRO A C 1
ATOM 852 O O . PRO A 1 107 ? -3.300 -0.888 -3.483 1.00 94.00 107 PRO A O 1
ATOM 855 N N . ILE A 1 108 ? -3.148 -2.269 -5.239 1.00 94.00 108 ILE A N 1
ATOM 856 C CA . ILE A 1 108 ? -2.486 -3.359 -4.503 1.00 94.00 108 ILE A CA 1
ATOM 857 C C . ILE A 1 108 ? -1.078 -2.922 -4.079 1.00 94.00 108 ILE A C 1
ATOM 859 O O . ILE A 1 108 ? -0.688 -3.115 -2.928 1.00 94.00 108 ILE A O 1
ATOM 863 N N . ILE A 1 109 ? -0.338 -2.290 -4.995 1.00 94.62 109 ILE A N 1
ATOM 864 C CA . ILE A 1 109 ? 0.999 -1.746 -4.729 1.00 94.62 109 ILE A CA 1
ATOM 865 C C . ILE A 1 109 ? 0.926 -0.657 -3.651 1.00 94.62 109 ILE A C 1
ATOM 867 O O . ILE A 1 109 ? 1.716 -0.681 -2.705 1.00 94.62 109 ILE A O 1
ATOM 871 N N . LEU A 1 110 ? -0.031 0.272 -3.763 1.00 93.69 110 LEU A N 1
ATOM 872 C CA . LEU A 1 110 ? -0.205 1.365 -2.801 1.00 93.69 110 LEU A CA 1
ATOM 873 C C . LEU A 1 110 ? -0.485 0.847 -1.387 1.00 93.69 110 LEU A C 1
ATOM 875 O O . LEU A 1 110 ? 0.170 1.290 -0.445 1.00 93.69 110 LEU A O 1
ATOM 879 N N . ASN A 1 111 ? -1.366 -0.147 -1.243 1.00 90.94 111 ASN A N 1
ATOM 880 C CA . ASN A 1 111 ? -1.695 -0.740 0.058 1.00 90.94 111 ASN A CA 1
ATOM 881 C C . ASN A 1 111 ? -0.483 -1.376 0.758 1.00 90.94 111 ASN A C 1
ATOM 883 O O . ASN A 1 111 ? -0.386 -1.347 1.982 1.00 90.94 111 ASN A O 1
ATOM 887 N N . ILE A 1 112 ? 0.457 -1.950 0.001 1.00 88.31 112 ILE A N 1
ATOM 888 C CA . ILE A 1 112 ? 1.665 -2.565 0.574 1.00 88.31 112 ILE A CA 1
ATOM 889 C C . ILE A 1 112 ? 2.655 -1.497 1.055 1.00 88.31 112 ILE A C 1
ATOM 891 O O . ILE A 1 112 ? 3.318 -1.672 2.075 1.00 88.31 112 ILE A O 1
ATOM 895 N N . ILE A 1 113 ? 2.772 -0.391 0.321 1.00 87.50 113 ILE A N 1
ATOM 896 C CA . ILE A 1 113 ? 3.755 0.670 0.586 1.00 87.50 113 ILE A CA 1
ATOM 897 C C . ILE A 1 113 ? 3.261 1.644 1.660 1.00 87.50 113 ILE A C 1
ATOM 899 O O . ILE A 1 113 ? 4.053 2.189 2.442 1.00 87.50 113 ILE A O 1
ATOM 903 N N . GLN A 1 114 ? 1.948 1.839 1.730 1.00 80.81 114 GLN A N 1
ATOM 904 C CA . GLN A 1 114 ? 1.264 2.629 2.737 1.00 80.81 114 GLN A CA 1
ATOM 905 C C . GLN A 1 114 ? 0.492 1.680 3.665 1.00 80.81 114 GLN A C 1
ATOM 907 O O . GLN A 1 114 ? -0.727 1.579 3.547 1.00 80.81 114 GLN A O 1
ATOM 912 N N . PRO A 1 115 ? 1.172 0.963 4.585 1.00 61.94 115 PRO A N 1
ATOM 913 C CA . PRO A 1 115 ? 0.484 0.151 5.571 1.00 61.94 115 PRO A CA 1
ATOM 914 C C . PRO A 1 115 ? -0.336 1.087 6.456 1.00 61.94 115 PRO A C 1
ATOM 916 O O . PRO A 1 115 ? 0.177 1.742 7.367 1.00 61.94 115 PRO A O 1
ATOM 919 N N . THR A 1 116 ? -1.625 1.183 6.153 1.00 46.12 116 THR A N 1
ATOM 920 C CA . THR A 1 116 ? -2.615 1.789 7.026 1.00 46.12 116 THR A CA 1
ATOM 921 C C . THR A 1 116 ? -2.569 1.017 8.333 1.00 46.12 116 THR A C 1
ATOM 923 O O . THR A 1 116 ? -2.791 -0.194 8.356 1.00 46.12 116 THR A O 1
ATOM 926 N N . THR A 1 117 ? -2.319 1.711 9.441 1.00 48.09 117 THR A N 1
ATOM 927 C CA . THR A 1 117 ? -2.286 1.159 10.807 1.00 48.09 117 THR A CA 1
ATOM 928 C C . THR A 1 117 ? -3.585 0.457 11.241 1.00 48.09 117 THR A C 1
ATOM 930 O O . THR A 1 117 ? -3.664 -0.015 12.370 1.00 48.09 117 THR A O 1
ATOM 933 N N . ASN A 1 118 ? -4.589 0.359 10.362 1.00 39.75 118 ASN A N 1
ATOM 934 C CA . ASN A 1 118 ? -5.938 -0.112 10.654 1.00 39.75 118 ASN A CA 1
ATOM 935 C C . ASN A 1 118 ? -6.385 -1.366 9.871 1.00 39.75 118 ASN A C 1
ATOM 937 O O . ASN A 1 118 ? -7.418 -1.920 10.229 1.00 39.75 118 ASN A O 1
ATOM 941 N N . ASP A 1 119 ? -5.625 -1.875 8.890 1.00 37.78 119 ASP A N 1
ATOM 942 C CA . ASP A 1 119 ? -6.079 -2.987 8.021 1.00 37.78 119 ASP A CA 1
ATOM 943 C C . ASP A 1 119 ? -5.201 -4.246 8.112 1.00 37.78 119 ASP A C 1
ATOM 945 O O . ASP A 1 119 ? -4.811 -4.857 7.123 1.00 37.78 119 ASP A O 1
ATOM 949 N N . SER A 1 120 ? -4.907 -4.700 9.332 1.00 40.53 120 SER A N 1
ATOM 950 C CA . SER A 1 120 ? -4.226 -5.989 9.565 1.00 40.53 120 SER A CA 1
ATOM 951 C C . SER A 1 120 ? -5.151 -7.216 9.492 1.00 40.53 120 SER A C 1
ATOM 953 O O . SER A 1 120 ? -4.843 -8.230 10.113 1.00 40.53 120 SER A O 1
ATOM 955 N N . ASN A 1 121 ? -6.292 -7.151 8.797 1.00 46.72 121 ASN A N 1
ATOM 956 C CA . ASN A 1 121 ? -7.334 -8.173 8.953 1.00 46.72 121 ASN A CA 1
ATOM 957 C C . ASN A 1 121 ? -7.585 -9.123 7.787 1.00 46.72 121 ASN A C 1
ATOM 959 O O . ASN A 1 121 ? -8.298 -10.090 8.017 1.00 46.72 121 ASN A O 1
ATOM 963 N N . GLN A 1 122 ? -7.015 -8.961 6.594 1.00 45.28 122 GLN A N 1
ATOM 964 C CA . GLN A 1 122 ? -7.129 -10.010 5.574 1.00 45.28 122 GLN A CA 1
ATOM 965 C C . GLN A 1 122 ? -5.920 -9.976 4.633 1.00 45.28 122 GLN A C 1
ATOM 967 O O . GLN A 1 122 ? -5.704 -8.995 3.933 1.00 45.28 122 GLN A O 1
ATOM 972 N N . ASN A 1 123 ? -5.175 -11.080 4.592 1.00 39.75 123 ASN A N 1
ATOM 973 C CA . ASN A 1 123 ? -4.122 -11.397 3.621 1.00 39.75 123 ASN A CA 1
ATOM 974 C C . ASN A 1 123 ? -2.820 -10.591 3.690 1.00 39.75 123 ASN A C 1
ATOM 976 O O . ASN A 1 123 ? -2.552 -9.754 2.834 1.00 39.75 123 ASN A O 1
ATOM 980 N N . SER A 1 124 ? -1.947 -10.952 4.633 1.00 38.72 124 SER A N 1
ATOM 981 C CA . SER A 1 124 ? -0.490 -11.063 4.415 1.00 38.72 124 SER A CA 1
ATOM 982 C C . SER A 1 124 ? 0.148 -11.706 5.651 1.00 38.72 124 SER A C 1
ATOM 984 O O . SER A 1 124 ? 0.833 -11.051 6.433 1.00 38.72 124 SER A O 1
ATOM 986 N N . GLU A 1 125 ? -0.106 -13.000 5.858 1.00 45.41 125 GLU A N 1
ATOM 987 C CA . GLU A 1 125 ? 0.807 -13.815 6.660 1.00 45.41 125 GLU A CA 1
ATOM 988 C C . GLU A 1 125 ? 2.117 -13.959 5.887 1.00 45.41 125 GLU A C 1
ATOM 990 O O . GLU A 1 125 ? 2.135 -14.618 4.854 1.00 45.41 125 GLU A O 1
ATOM 995 N N . SER A 1 126 ? 3.180 -13.327 6.382 1.00 47.31 126 SER A N 1
ATOM 996 C CA . SER A 1 126 ? 4.546 -13.870 6.444 1.00 47.31 126 SER A CA 1
ATOM 997 C C . SER A 1 126 ? 5.523 -12.713 6.659 1.00 47.31 126 SER A C 1
ATOM 999 O O . SER A 1 126 ? 5.754 -11.973 5.709 1.00 47.31 126 SER A O 1
ATOM 1001 N N . THR A 1 127 ? 6.048 -12.589 7.889 1.00 42.31 127 THR A N 1
ATOM 1002 C CA . THR A 1 127 ? 7.367 -12.019 8.298 1.00 42.31 127 THR A CA 1
ATOM 1003 C C . THR A 1 127 ? 7.391 -11.404 9.712 1.00 42.31 127 THR A C 1
ATOM 1005 O O . THR A 1 127 ? 8.284 -10.629 10.037 1.00 42.31 127 THR A O 1
ATOM 1008 N N . LEU A 1 128 ? 6.503 -11.806 10.629 1.00 46.12 128 LEU A N 1
ATOM 1009 C CA . LEU A 1 128 ? 6.886 -11.831 12.050 1.00 46.12 128 LEU A CA 1
ATOM 1010 C C . LEU A 1 128 ? 7.360 -13.243 12.386 1.00 46.12 128 LEU A C 1
ATOM 1012 O O . LEU A 1 128 ? 6.749 -14.211 11.931 1.00 46.12 128 LEU A O 1
ATOM 1016 N N . SER A 1 129 ? 8.449 -13.360 13.154 1.00 55.59 129 SER A N 1
ATOM 1017 C CA . SER A 1 129 ? 8.908 -14.634 13.718 1.00 55.59 129 SER A CA 1
ATOM 1018 C C . SER A 1 129 ? 7.691 -15.399 14.246 1.00 55.59 129 SER A C 1
ATOM 1020 O O . SER A 1 129 ? 6.876 -14.813 14.958 1.00 55.59 129 SER A O 1
ATOM 1022 N N . ASN A 1 130 ? 7.515 -16.672 13.874 1.00 60.03 130 ASN A N 1
ATOM 1023 C CA . ASN A 1 130 ? 6.341 -17.475 14.263 1.00 60.03 130 ASN A CA 1
ATOM 1024 C C . ASN A 1 130 ? 6.039 -17.388 15.775 1.00 60.03 130 ASN A C 1
ATOM 1026 O O . ASN A 1 130 ? 4.882 -17.449 16.192 1.00 60.03 130 ASN A O 1
ATOM 1030 N N . GLU A 1 131 ? 7.075 -17.184 16.589 1.00 62.94 131 GLU A N 1
ATOM 1031 C CA . GLU A 1 131 ? 6.965 -16.962 18.029 1.00 62.94 131 GLU A CA 1
ATOM 1032 C C . GLU A 1 131 ? 6.357 -15.597 18.394 1.00 62.94 131 GLU A C 1
ATOM 1034 O O . GLU A 1 131 ? 5.478 -15.551 19.252 1.00 62.94 131 GLU A O 1
ATOM 1039 N N . ASP A 1 132 ? 6.719 -14.507 17.712 1.00 67.44 132 ASP A N 1
ATOM 1040 C CA . ASP A 1 132 ? 6.149 -13.170 17.946 1.00 67.44 132 ASP A CA 1
ATOM 1041 C C . ASP A 1 132 ? 4.676 -13.105 17.526 1.00 67.44 132 ASP A C 1
ATOM 1043 O O . ASP A 1 132 ? 3.854 -12.479 18.199 1.00 67.44 132 ASP A O 1
ATOM 1047 N N . HIS A 1 133 ? 4.305 -13.807 16.449 1.00 71.75 133 HIS A N 1
ATOM 1048 C CA . HIS A 1 133 ? 2.907 -13.918 16.030 1.00 71.75 133 HIS A CA 1
ATOM 1049 C C . HIS A 1 133 ? 2.074 -14.701 17.056 1.00 71.75 133 HIS A C 1
ATOM 1051 O O . HIS A 1 133 ? 1.024 -14.239 17.511 1.00 71.75 133 HIS A O 1
ATOM 1057 N N . LYS A 1 134 ? 2.581 -15.856 17.500 1.00 73.38 134 LYS A N 1
ATOM 1058 C CA . LYS A 1 134 ? 1.940 -16.683 18.531 1.00 73.38 134 LYS A CA 1
ATOM 1059 C C . LYS A 1 134 ? 1.833 -15.951 19.868 1.00 73.38 134 LYS A C 1
ATOM 1061 O O . LYS A 1 134 ? 0.829 -16.082 20.571 1.00 73.38 134 LYS A O 1
ATOM 1066 N N . LEU A 1 135 ? 2.847 -15.165 20.214 1.00 83.88 135 LEU A N 1
ATOM 1067 C CA . LEU A 1 135 ? 2.861 -14.322 21.399 1.00 83.88 135 LEU A CA 1
ATOM 1068 C C . LEU A 1 135 ? 1.843 -13.177 21.283 1.00 83.88 135 LEU A C 1
ATOM 1070 O O . LEU A 1 135 ? 1.094 -12.936 22.228 1.00 83.88 135 LEU A O 1
ATOM 1074 N N . SER A 1 136 ? 1.734 -12.540 20.115 1.00 76.06 136 SER A N 1
ATOM 1075 C CA . SER A 1 136 ? 0.724 -11.510 19.841 1.00 76.06 136 SER A CA 1
ATOM 1076 C C . SER A 1 136 ? -0.702 -12.049 19.988 1.00 76.06 136 SER A C 1
ATOM 1078 O O . SER A 1 136 ? -1.530 -11.415 20.642 1.00 76.06 136 SER A O 1
ATOM 1080 N N . ILE A 1 137 ? -0.985 -13.251 19.470 1.00 83.94 137 ILE A N 1
ATOM 1081 C CA . ILE A 1 137 ? -2.288 -13.916 19.649 1.00 83.94 137 ILE A CA 1
ATOM 1082 C C . ILE A 1 137 ? -2.580 -14.148 21.137 1.00 83.94 137 ILE A C 1
ATOM 1084 O O . ILE A 1 137 ? -3.672 -13.827 21.604 1.00 83.94 137 ILE A O 1
ATOM 1088 N N . LYS A 1 138 ? -1.602 -14.655 21.903 1.00 84.12 138 LYS A N 1
ATOM 1089 C CA . LYS A 1 138 ? -1.760 -14.866 23.351 1.00 84.12 138 LYS A CA 1
ATOM 1090 C C . LYS A 1 138 ? -2.034 -13.565 24.101 1.00 84.12 138 LYS A C 1
ATOM 1092 O O . LYS A 1 138 ? -2.907 -13.550 24.962 1.00 84.12 138 LYS A O 1
ATOM 1097 N N . TYR A 1 139 ? -1.325 -12.484 23.777 1.00 90.44 139 TYR A N 1
ATOM 1098 C CA . TYR A 1 139 ? -1.567 -11.184 24.401 1.00 90.44 139 TYR A CA 1
ATOM 1099 C C . TYR A 1 139 ? -2.949 -10.633 24.058 1.00 90.44 139 TYR A C 1
ATOM 1101 O O . TYR A 1 139 ? -3.637 -10.153 24.952 1.00 90.44 139 TYR A O 1
ATOM 1109 N N . LYS A 1 140 ? -3.393 -10.749 22.801 1.00 91.06 140 LYS A N 1
ATOM 1110 C CA . LYS A 1 140 ? -4.742 -10.328 22.397 1.00 91.06 140 LYS A CA 1
ATOM 1111 C C . LYS A 1 140 ? -5.831 -11.095 23.146 1.00 91.06 140 LYS A C 1
ATOM 1113 O O . LYS A 1 140 ? -6.776 -10.478 23.628 1.00 91.06 140 LYS A O 1
ATOM 1118 N N . GLU A 1 141 ? -5.688 -12.411 23.287 1.00 90.50 141 GLU A N 1
ATOM 1119 C CA . GLU A 1 141 ? -6.662 -13.215 24.032 1.00 90.50 141 GLU A CA 1
ATOM 1120 C C . GLU A 1 141 ? -6.644 -12.890 25.531 1.00 90.50 141 GLU A C 1
ATOM 1122 O O . GLU A 1 141 ? -7.703 -12.776 26.144 1.00 90.50 141 GLU A O 1
ATOM 1127 N N . LEU A 1 142 ? -5.463 -12.660 26.116 1.00 92.81 142 LEU A N 1
ATOM 1128 C CA . LEU A 1 142 ? -5.345 -12.242 27.513 1.00 92.81 142 LEU A CA 1
ATOM 1129 C C . LEU A 1 142 ? -6.023 -10.886 27.759 1.00 92.81 142 LEU A C 1
ATOM 1131 O O . LEU A 1 142 ? -6.741 -10.743 28.744 1.00 92.81 142 LEU A O 1
ATOM 1135 N N . ILE A 1 143 ? -5.834 -9.917 26.857 1.00 90.88 143 ILE A N 1
ATOM 1136 C CA . ILE A 1 143 ? -6.497 -8.607 26.929 1.00 90.88 143 ILE A CA 1
ATOM 1137 C C . ILE A 1 143 ? -8.015 -8.785 26.849 1.00 90.88 143 ILE A C 1
ATOM 1139 O O . ILE A 1 143 ? -8.731 -8.249 27.686 1.00 90.88 143 ILE A O 1
ATOM 1143 N N . ARG A 1 144 ? -8.512 -9.614 25.922 1.00 93.31 144 ARG A N 1
ATOM 1144 C CA . ARG A 1 144 ? -9.950 -9.890 25.792 1.00 93.31 144 ARG A CA 1
ATOM 1145 C C . ARG A 1 144 ? -10.545 -10.488 27.071 1.00 93.31 144 ARG A C 1
ATOM 1147 O O . ARG A 1 144 ? -11.612 -10.064 27.505 1.00 93.31 144 ARG A O 1
ATOM 1154 N N . GLN A 1 145 ? -9.844 -11.435 27.694 1.00 92.50 145 GLN A N 1
ATOM 1155 C CA . GLN A 1 145 ? -10.260 -12.029 28.969 1.00 92.50 145 GLN A CA 1
ATOM 1156 C C . GLN A 1 145 ? -10.232 -11.011 30.114 1.00 92.50 145 GLN A C 1
ATOM 1158 O O . GLN A 1 145 ? -11.139 -10.992 30.945 1.00 92.50 145 GLN A O 1
ATOM 1163 N N . GLN A 1 146 ? -9.217 -10.146 30.154 1.00 91.12 146 GLN A N 1
ATOM 1164 C CA . GLN A 1 146 ? -9.140 -9.064 31.135 1.00 91.12 146 GLN A CA 1
ATOM 1165 C C . GLN A 1 146 ? -10.276 -8.056 30.953 1.00 91.12 146 GLN A C 1
ATOM 1167 O O . GLN A 1 146 ? -10.897 -7.673 31.940 1.00 91.12 146 GLN A O 1
ATOM 1172 N N . ASP A 1 147 ? -10.595 -7.672 29.718 1.00 93.00 147 ASP A N 1
ATOM 1173 C CA . ASP A 1 147 ? -11.701 -6.765 29.407 1.00 93.00 147 ASP A CA 1
ATOM 1174 C C . ASP A 1 147 ? -13.057 -7.366 29.808 1.00 93.00 147 ASP A C 1
ATOM 1176 O O . ASP A 1 147 ? -13.915 -6.667 30.361 1.00 93.00 147 ASP A O 1
ATOM 1180 N N . GLU A 1 148 ? -13.248 -8.672 29.605 1.00 93.62 148 GLU A N 1
ATOM 1181 C CA . GLU A 1 148 ? -14.446 -9.397 30.038 1.00 93.62 148 GLU A CA 1
ATOM 1182 C C . GLU A 1 148 ? -14.561 -9.437 31.571 1.00 93.62 148 GLU A C 1
ATOM 1184 O O . GLU A 1 148 ? -15.604 -9.079 32.129 1.00 93.62 148 GLU A O 1
ATOM 1189 N N . GLN A 1 149 ? -13.474 -9.778 32.274 1.00 94.31 149 GLN A N 1
ATOM 1190 C CA . GLN A 1 149 ? -13.436 -9.753 33.739 1.00 94.31 149 GLN A CA 1
ATOM 1191 C C . GLN A 1 149 ? -13.674 -8.347 34.293 1.00 94.31 149 GLN A C 1
ATOM 1193 O O . GLN A 1 149 ? -14.449 -8.176 35.233 1.00 94.31 149 GLN A O 1
ATOM 1198 N N . LEU A 1 150 ? -13.057 -7.328 33.698 1.00 93.81 150 LEU A N 1
ATOM 1199 C CA . LEU A 1 150 ? -13.204 -5.934 34.101 1.00 93.81 150 LEU A CA 1
ATOM 1200 C C . LEU A 1 150 ? -14.645 -5.457 33.900 1.00 93.81 150 LEU A C 1
ATOM 1202 O O . LEU A 1 150 ? -15.197 -4.774 34.765 1.00 93.81 150 LEU A O 1
ATOM 1206 N N . THR A 1 151 ? -15.282 -5.864 32.803 1.00 94.19 151 THR A N 1
ATOM 1207 C CA . THR A 1 151 ? -16.702 -5.595 32.550 1.00 94.19 151 THR A CA 1
ATOM 1208 C C . THR A 1 151 ? -17.588 -6.281 33.592 1.00 94.19 151 THR A C 1
ATOM 1210 O O . THR A 1 151 ? -18.477 -5.639 34.157 1.00 94.19 151 THR A O 1
ATOM 1213 N N . SER A 1 152 ? -17.311 -7.545 33.920 1.00 93.69 152 SER A N 1
ATOM 1214 C CA . SER A 1 152 ? -18.039 -8.292 34.951 1.00 93.69 152 SER A CA 1
ATOM 1215 C C . SER A 1 152 ? -17.885 -7.670 36.344 1.00 93.69 152 SER A C 1
ATOM 1217 O O . SER A 1 152 ? -18.879 -7.472 37.043 1.00 93.69 152 SER A O 1
ATOM 1219 N N . LEU A 1 153 ? -16.664 -7.302 36.747 1.00 92.31 153 LEU A N 1
ATOM 1220 C CA . LEU A 1 153 ? -16.411 -6.650 38.037 1.00 92.31 153 LEU A CA 1
ATOM 1221 C C . LEU A 1 153 ? -17.087 -5.282 38.122 1.00 92.31 153 LEU A C 1
ATOM 1223 O O . LEU A 1 153 ? -17.675 -4.949 39.153 1.00 92.31 153 LEU A O 1
ATOM 1227 N N . LYS A 1 154 ? -17.034 -4.483 37.047 1.00 93.31 154 LYS A N 1
ATOM 1228 C CA . LYS A 1 154 ? -17.742 -3.198 36.994 1.00 93.31 154 LYS A CA 1
ATOM 1229 C C . LYS A 1 154 ? -19.240 -3.398 37.182 1.00 93.31 154 LYS A C 1
ATOM 1231 O O . LYS A 1 154 ? -19.831 -2.697 37.998 1.00 93.31 154 LYS A O 1
ATOM 1236 N N . LYS A 1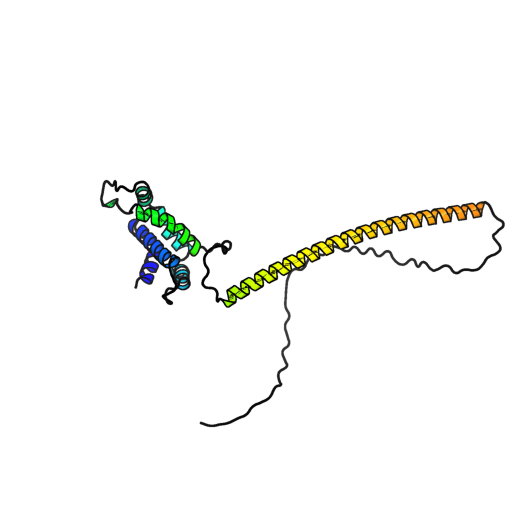 155 ? -19.831 -4.382 36.498 1.00 94.00 155 LYS A N 1
ATOM 1237 C CA . LYS A 1 155 ? -21.248 -4.727 36.648 1.00 94.00 155 LYS A CA 1
ATOM 1238 C C . LYS A 1 155 ? -21.585 -5.115 38.093 1.00 94.00 155 LYS A C 1
ATOM 1240 O O . LYS A 1 155 ? -22.482 -4.516 38.680 1.00 94.00 155 LYS A O 1
ATOM 1245 N N . GLN A 1 156 ? -20.814 -6.014 38.703 1.00 94.75 156 GLN A N 1
ATOM 1246 C CA . GLN A 1 156 ? -21.025 -6.410 40.099 1.00 94.75 156 GLN A CA 1
ATOM 1247 C C . GLN A 1 156 ? -20.891 -5.220 41.062 1.00 94.75 156 GLN A C 1
ATOM 1249 O O . GLN A 1 156 ? -21.683 -5.069 41.987 1.00 94.75 156 GLN A O 1
ATOM 1254 N N . THR A 1 157 ? -19.925 -4.330 40.820 1.00 90.56 157 THR A N 1
ATOM 1255 C CA . THR A 1 157 ? -19.745 -3.112 41.623 1.00 90.56 157 THR A CA 1
ATOM 1256 C C . THR A 1 157 ? -20.960 -2.192 41.506 1.00 90.56 157 THR A C 1
ATOM 1258 O O . THR A 1 157 ? -21.410 -1.641 42.509 1.00 90.56 157 THR A O 1
ATOM 1261 N N . THR A 1 158 ? -21.523 -2.033 40.303 1.00 93.88 158 THR A N 1
ATOM 1262 C CA . THR A 1 158 ? -22.743 -1.235 40.115 1.00 93.88 158 THR A CA 1
ATOM 1263 C C . THR A 1 158 ? -23.966 -1.860 40.783 1.00 93.88 158 THR A C 1
ATOM 1265 O O . THR A 1 158 ? -24.745 -1.133 41.393 1.00 93.88 158 THR A O 1
ATOM 1268 N N . GLU A 1 159 ? -24.108 -3.186 40.730 1.00 94.44 159 GLU A N 1
ATOM 1269 C CA . GLU A 1 159 ? -25.208 -3.917 41.371 1.00 94.44 159 GLU A CA 1
ATOM 1270 C C . GLU A 1 159 ? -25.137 -3.805 42.897 1.00 94.44 159 GLU A C 1
ATOM 1272 O O . GLU A 1 159 ? -26.098 -3.363 43.524 1.00 94.44 159 GLU A O 1
ATOM 1277 N N . LEU A 1 160 ? -23.972 -4.091 43.488 1.00 92.94 160 LEU A N 1
ATOM 1278 C CA . LEU A 1 160 ? -23.758 -3.962 44.932 1.00 92.94 160 LEU A CA 1
ATOM 1279 C C . LEU A 1 160 ? -23.953 -2.523 45.415 1.00 92.94 160 LEU A C 1
ATOM 1281 O O . LEU A 1 160 ? -24.500 -2.300 46.492 1.00 92.94 160 LEU A O 1
ATOM 1285 N N . LYS A 1 161 ? -23.532 -1.524 44.629 1.00 93.81 161 LYS A N 1
ATOM 1286 C CA . LYS A 1 161 ? -23.756 -0.116 44.974 1.00 93.81 161 LYS A CA 1
ATOM 1287 C C . LYS A 1 161 ? -25.248 0.231 44.979 1.00 93.81 161 LYS A C 1
ATOM 1289 O O . LYS A 1 161 ? -25.698 0.909 45.899 1.00 93.81 161 LYS A O 1
ATOM 1294 N N . ALA A 1 162 ? -26.008 -0.251 43.997 1.00 93.12 162 ALA A N 1
ATOM 1295 C CA . ALA A 1 162 ? -27.453 -0.046 43.942 1.00 93.12 162 ALA A CA 1
ATOM 1296 C C . ALA A 1 162 ? -28.177 -0.729 45.116 1.00 93.12 162 ALA A C 1
ATOM 1298 O O . ALA A 1 162 ? -29.072 -0.134 45.716 1.00 93.12 162 ALA A O 1
ATOM 1299 N N . GLU A 1 163 ? -27.762 -1.944 45.484 1.00 95.00 163 GLU A N 1
ATOM 1300 C CA . GLU A 1 163 ? -28.289 -2.654 46.653 1.00 95.00 163 GLU A CA 1
ATOM 1301 C C . GLU A 1 163 ? -27.981 -1.907 47.956 1.00 95.00 163 GLU A C 1
ATOM 1303 O O . GLU A 1 163 ? -28.861 -1.728 48.798 1.00 95.00 163 GLU A O 1
ATOM 1308 N N . ASN A 1 164 ? -26.759 -1.397 48.103 1.00 92.50 164 ASN A N 1
ATOM 1309 C CA . ASN A 1 164 ? -26.364 -0.625 49.276 1.00 92.50 164 ASN A CA 1
ATOM 1310 C C . ASN A 1 164 ? -27.187 0.669 49.398 1.00 92.50 164 ASN A C 1
ATOM 1312 O O . ASN A 1 164 ? -27.740 0.956 50.457 1.00 92.50 164 ASN A O 1
ATOM 1316 N N . GLU A 1 165 ? -27.376 1.401 48.294 1.00 93.88 165 GLU A N 1
ATOM 1317 C CA . GLU A 1 165 ? -28.258 2.574 48.268 1.00 93.88 165 GLU A CA 1
ATOM 1318 C C . GLU A 1 165 ? -29.710 2.228 48.635 1.00 93.88 165 GLU A C 1
ATOM 1320 O O . GLU A 1 165 ? -30.371 3.001 49.333 1.00 93.88 165 GLU A O 1
ATOM 1325 N N . PHE A 1 166 ? -30.216 1.074 48.194 1.00 94.38 166 PHE A N 1
ATOM 1326 C CA . PHE A 1 166 ? -31.552 0.598 48.552 1.00 94.38 166 PHE A CA 1
ATOM 1327 C C . PHE A 1 166 ? -31.671 0.293 50.052 1.00 94.38 166 PHE A C 1
ATOM 1329 O O . PHE A 1 166 ? -32.580 0.800 50.714 1.00 94.38 166 PHE A O 1
ATOM 1336 N N . LEU A 1 167 ? -30.727 -0.471 50.607 1.00 93.44 167 LEU A N 1
ATOM 1337 C CA . LEU A 1 167 ? -30.692 -0.802 52.033 1.00 93.44 167 LEU A CA 1
ATOM 1338 C C . LEU A 1 167 ? -30.540 0.451 52.901 1.00 93.44 167 LEU A C 1
ATOM 1340 O O . LEU A 1 167 ? -31.220 0.583 53.918 1.00 93.44 167 LEU A O 1
ATOM 1344 N N . GLN A 1 168 ? -29.718 1.413 52.477 1.00 93.81 168 GLN A N 1
ATOM 1345 C CA . GLN A 1 168 ? -29.550 2.692 53.165 1.00 93.81 168 GLN A CA 1
ATOM 1346 C C . GLN A 1 168 ? -30.872 3.477 53.237 1.00 93.81 168 GLN A C 1
ATOM 1348 O O . GLN A 1 168 ? -31.199 4.041 54.283 1.00 93.81 168 GLN A O 1
ATOM 1353 N N . ARG A 1 169 ? -31.666 3.495 52.153 1.00 93.06 169 ARG A N 1
ATOM 1354 C CA . ARG A 1 169 ? -32.998 4.132 52.151 1.00 93.06 169 ARG A CA 1
ATOM 1355 C C . ARG A 1 169 ? -33.953 3.439 53.118 1.00 93.06 169 ARG A C 1
ATOM 1357 O O . ARG A 1 169 ? -34.615 4.126 53.890 1.00 93.06 169 ARG A O 1
ATOM 1364 N N . GLN A 1 170 ? -33.983 2.107 53.113 1.00 94.56 170 GLN A N 1
ATOM 1365 C CA . GLN A 1 170 ? -34.838 1.338 54.018 1.00 94.56 170 GLN A CA 1
ATOM 1366 C C . GLN A 1 170 ? -34.457 1.562 55.489 1.00 94.56 170 GLN A C 1
ATOM 1368 O O . GLN A 1 170 ? -35.331 1.719 56.340 1.00 94.56 170 GLN A O 1
ATOM 1373 N N . LEU A 1 171 ? -33.159 1.639 55.793 1.00 92.19 171 LEU A N 1
ATOM 1374 C CA . LEU A 1 171 ? -32.668 1.933 57.139 1.00 92.19 171 LEU A CA 1
ATOM 1375 C C . LEU A 1 171 ? -33.117 3.330 57.591 1.00 92.19 171 LEU A C 1
ATOM 1377 O O . LEU A 1 171 ? -33.639 3.479 58.696 1.00 92.19 171 LEU A O 1
ATOM 1381 N N . ASN A 1 172 ? -32.994 4.339 56.725 1.00 91.94 172 ASN A N 1
ATOM 1382 C CA . ASN A 1 172 ? -33.450 5.699 57.022 1.00 91.94 172 ASN A CA 1
ATOM 1383 C C . ASN A 1 172 ? -34.966 5.767 57.275 1.00 91.94 172 ASN A C 1
ATOM 1385 O O . ASN A 1 172 ? -35.404 6.448 58.202 1.00 91.94 172 ASN A O 1
ATOM 1389 N N . GLU A 1 173 ? -35.764 5.039 56.493 1.00 94.38 173 GLU A N 1
ATOM 1390 C CA . GLU A 1 173 ? -37.215 4.949 56.686 1.00 94.38 173 GLU A CA 1
ATOM 1391 C C . GLU A 1 173 ? -37.562 4.316 58.041 1.00 94.38 173 GLU A C 1
ATOM 1393 O O . GLU A 1 173 ? -38.322 4.892 58.821 1.00 94.38 173 GLU A O 1
ATOM 1398 N N . GLN A 1 174 ? -36.934 3.187 58.382 1.00 92.62 174 GLN A N 1
ATOM 1399 C CA . GLN A 1 174 ? -37.107 2.550 59.691 1.00 92.62 174 GLN A CA 1
ATOM 1400 C C . GLN A 1 174 ? -36.684 3.472 60.838 1.00 92.62 174 GLN A C 1
ATOM 1402 O O . GLN A 1 174 ? -37.366 3.548 61.860 1.00 92.62 174 GLN A O 1
ATOM 1407 N N . HIS A 1 175 ? -35.591 4.219 60.670 1.00 92.88 175 HIS A N 1
ATOM 1408 C CA . HIS A 1 175 ? -35.141 5.185 61.667 1.00 92.88 175 HIS A CA 1
ATOM 1409 C C . HIS A 1 175 ? -36.175 6.298 61.890 1.00 92.88 175 HIS A C 1
ATOM 1411 O O . HIS A 1 175 ? -36.457 6.652 63.035 1.00 92.88 175 HIS A O 1
ATOM 1417 N N . SER A 1 176 ? -36.795 6.798 60.815 1.00 92.00 176 SER A N 1
ATOM 1418 C CA . SER A 1 176 ? -37.875 7.787 60.891 1.00 92.00 176 SER A CA 1
ATOM 1419 C C . SER A 1 176 ? -39.104 7.243 61.629 1.00 92.00 176 SER A C 1
ATOM 1421 O O . SER A 1 176 ? -39.623 7.915 62.521 1.00 92.00 176 SER A O 1
ATOM 1423 N N . ILE A 1 177 ? -39.510 5.999 61.347 1.00 93.88 177 ILE A N 1
ATOM 1424 C CA . ILE A 1 177 ? -40.625 5.332 62.040 1.00 93.88 177 ILE A CA 1
ATOM 1425 C C . ILE A 1 177 ? -40.321 5.166 63.534 1.00 93.88 177 ILE A C 1
ATOM 1427 O O . ILE A 1 177 ? -41.157 5.483 64.382 1.00 93.88 177 ILE A O 1
ATOM 1431 N N . ILE A 1 178 ? -39.117 4.701 63.878 1.00 93.56 178 ILE A N 1
ATOM 1432 C CA . ILE A 1 178 ? -38.692 4.543 65.275 1.00 93.56 178 ILE A CA 1
ATOM 1433 C C . ILE A 1 178 ? -38.716 5.891 65.998 1.00 93.56 178 ILE A C 1
ATOM 1435 O O . ILE A 1 178 ? -39.172 5.958 67.141 1.00 93.56 178 ILE A O 1
ATOM 1439 N N . GLN A 1 179 ? -38.248 6.958 65.349 1.00 91.94 179 GLN A N 1
ATOM 1440 C CA . GLN A 1 179 ? -38.276 8.296 65.928 1.00 91.94 179 GLN A CA 1
ATOM 1441 C C . GLN A 1 179 ? -39.716 8.762 66.176 1.00 91.94 179 GLN A C 1
ATOM 1443 O O . GLN A 1 179 ? -40.038 9.163 67.292 1.00 91.94 179 GLN A O 1
ATOM 1448 N N . GLN A 1 180 ? -40.611 8.595 65.199 1.00 93.88 180 GLN A N 1
ATOM 1449 C CA . GLN A 1 180 ? -42.025 8.945 65.348 1.00 93.88 180 GLN A CA 1
ATOM 1450 C C . GLN A 1 180 ? -42.701 8.167 66.493 1.00 93.88 180 GLN A C 1
ATOM 1452 O O . GLN A 1 180 ? -43.468 8.740 67.269 1.00 93.88 180 GLN A O 1
ATOM 1457 N N . LEU A 1 181 ? -42.408 6.870 66.638 1.00 91.69 181 LEU A N 1
ATOM 1458 C CA . LEU A 1 181 ? -42.922 6.051 67.741 1.00 91.69 181 LEU A CA 1
ATOM 1459 C C . LEU A 1 181 ? -42.369 6.496 69.100 1.00 91.69 181 LEU A C 1
ATOM 1461 O O . LEU A 1 181 ? -43.114 6.522 70.082 1.00 91.69 181 LEU A O 1
ATOM 1465 N N . ARG A 1 182 ? -41.083 6.864 69.174 1.00 90.88 182 ARG A N 1
ATOM 1466 C CA . ARG A 1 182 ? -40.475 7.419 70.394 1.00 90.88 182 ARG A CA 1
ATOM 1467 C C . ARG A 1 182 ? -41.140 8.728 70.803 1.00 90.88 182 ARG A C 1
ATOM 1469 O O . ARG A 1 182 ? -41.449 8.887 71.985 1.00 90.88 182 ARG A O 1
ATOM 1476 N N . ASP A 1 183 ? -41.415 9.607 69.846 1.00 92.00 183 ASP A N 1
ATOM 1477 C CA . ASP A 1 183 ? -42.078 10.888 70.095 1.00 92.00 183 ASP A CA 1
ATOM 1478 C C . ASP A 1 183 ? -43.522 10.678 70.588 1.00 92.00 183 ASP A C 1
ATOM 1480 O O . ASP A 1 183 ? -43.936 11.289 71.575 1.00 92.00 183 ASP A O 1
ATOM 1484 N N . GLN A 1 184 ? -44.272 9.736 69.997 1.00 91.44 184 GLN A N 1
ATOM 1485 C CA . GLN A 1 184 ? -45.603 9.354 70.496 1.00 91.44 184 GLN A CA 1
ATOM 1486 C C . GLN A 1 184 ? -45.556 8.786 71.921 1.00 91.44 184 GLN A C 1
ATOM 1488 O O . GLN A 1 184 ? -46.382 9.142 72.762 1.00 91.44 184 GLN A O 1
ATOM 1493 N N . LEU A 1 185 ? -44.576 7.929 72.221 1.00 88.50 185 LEU A N 1
ATOM 1494 C CA . LEU A 1 185 ? -44.368 7.388 73.566 1.00 88.50 185 LEU A CA 1
ATOM 1495 C C . LEU A 1 185 ? -44.052 8.487 74.585 1.00 88.50 185 LEU A C 1
ATOM 1497 O O . LEU A 1 185 ? -44.552 8.436 75.710 1.00 88.50 185 LEU A O 1
ATOM 1501 N N . ALA A 1 186 ? -43.235 9.473 74.210 1.00 88.88 186 ALA A N 1
ATOM 1502 C CA . ALA A 1 186 ? -42.918 10.617 75.057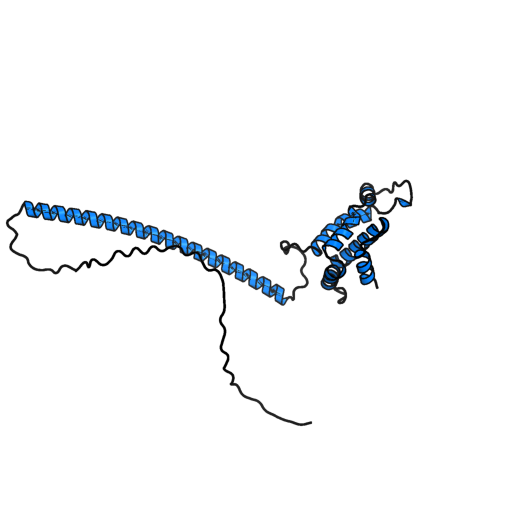 1.00 88.88 186 ALA A CA 1
ATOM 1503 C C . ALA A 1 186 ? -44.167 11.466 75.342 1.00 88.88 186 ALA A C 1
ATOM 1505 O O . ALA A 1 186 ? -44.433 11.789 76.502 1.00 88.88 186 ALA A O 1
ATOM 1506 N N . LEU A 1 187 ? -44.978 11.747 74.315 1.00 88.38 187 LEU A N 1
ATOM 1507 C CA . LEU A 1 187 ? -46.244 12.473 74.451 1.00 88.38 187 LEU A CA 1
ATOM 1508 C C . LEU A 1 187 ? -47.245 11.734 75.348 1.00 88.38 187 LEU A C 1
ATOM 1510 O O . LEU A 1 187 ? -47.816 12.338 76.253 1.00 88.38 187 LEU A O 1
ATOM 1514 N N . LEU A 1 188 ? -47.426 10.424 75.156 1.00 84.88 188 LEU A N 1
ATOM 1515 C CA . LEU A 1 188 ? -48.331 9.613 75.979 1.00 84.88 188 LEU A CA 1
ATOM 1516 C C . LEU A 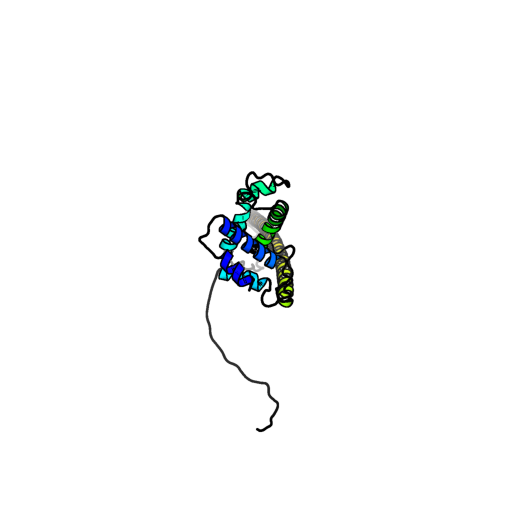1 188 ? -47.866 9.517 77.437 1.00 84.88 188 LEU A C 1
ATOM 1518 O O . LEU A 1 188 ? -48.688 9.589 78.352 1.00 84.88 188 LEU A O 1
ATOM 1522 N N . LYS A 1 189 ? -46.555 9.392 77.683 1.00 83.69 189 LYS A N 1
ATOM 1523 C CA . LYS A 1 189 ? -45.993 9.445 79.043 1.00 83.69 189 LYS A CA 1
ATOM 1524 C C . LYS A 1 189 ? -46.233 10.806 79.697 1.00 83.69 189 LYS A C 1
ATOM 1526 O O . LYS A 1 189 ? -46.629 10.846 80.859 1.00 83.69 189 LYS A O 1
ATOM 1531 N N . ALA A 1 190 ? -46.046 11.899 78.955 1.00 77.12 190 ALA A N 1
ATOM 1532 C CA . ALA A 1 190 ? -46.322 13.247 79.442 1.00 77.12 190 ALA A CA 1
ATOM 1533 C C . ALA A 1 190 ? -47.814 13.441 79.762 1.00 77.12 190 ALA A C 1
ATOM 1535 O O . ALA A 1 190 ? -48.144 13.924 80.840 1.00 77.12 190 ALA A O 1
ATOM 1536 N N . GLN A 1 191 ? -48.724 12.985 78.894 1.00 76.06 191 GLN A N 1
ATOM 1537 C CA . GLN A 1 191 ? -50.167 13.011 79.158 1.00 76.06 191 GLN A CA 1
ATOM 1538 C C . GLN A 1 191 ? -50.541 12.181 80.389 1.00 76.06 191 GLN A C 1
ATOM 1540 O O . GLN A 1 191 ? -51.286 12.652 81.242 1.00 76.06 191 GLN A O 1
ATOM 1545 N N . ARG A 1 192 ? -49.986 10.975 80.548 1.00 69.94 192 ARG A N 1
ATOM 1546 C CA . ARG A 1 192 ? -50.238 10.142 81.733 1.00 69.94 192 ARG A CA 1
ATOM 1547 C C . ARG A 1 192 ? -49.741 10.798 83.025 1.00 69.94 192 ARG A C 1
ATOM 1549 O O . ARG A 1 192 ? -50.418 10.704 84.039 1.00 69.94 192 ARG A O 1
ATOM 1556 N N . SER A 1 193 ? -48.619 11.517 82.970 1.00 60.66 193 SER A N 1
ATOM 1557 C CA . SER A 1 193 ? -48.117 12.319 84.094 1.00 60.66 193 SER A CA 1
ATOM 1558 C C . SER A 1 193 ? -49.024 13.502 84.457 1.00 60.66 193 SER A C 1
ATOM 1560 O O . SER A 1 193 ? -48.957 13.979 85.584 1.00 60.66 193 SER A O 1
ATOM 1562 N N . ILE A 1 194 ? -49.849 13.990 83.526 1.00 59.84 194 ILE A N 1
ATOM 1563 C CA . ILE A 1 194 ? -50.794 15.093 83.763 1.00 59.84 194 ILE A CA 1
ATOM 1564 C C . ILE A 1 194 ? -52.090 14.585 84.421 1.00 59.84 194 ILE A C 1
ATOM 1566 O O . ILE A 1 194 ? -52.712 15.321 85.182 1.00 59.84 194 ILE A O 1
ATOM 1570 N N . TYR A 1 195 ? -52.481 13.329 84.174 1.00 53.50 195 TYR A N 1
ATOM 1571 C CA . TYR A 1 195 ? -53.726 12.742 84.694 1.00 53.50 195 TYR A CA 1
ATOM 1572 C C . TYR A 1 195 ? -53.564 11.869 85.955 1.00 53.50 195 TYR A C 1
ATOM 1574 O O . TYR A 1 195 ? -54.576 11.466 86.523 1.00 53.50 195 TYR A O 1
ATOM 1582 N N . ASP A 1 196 ? -52.340 11.604 86.430 1.00 51.59 196 ASP A N 1
ATOM 1583 C CA . ASP A 1 196 ? -52.096 10.861 87.678 1.00 51.59 196 ASP A CA 1
ATOM 1584 C C . ASP A 1 196 ? -50.984 11.508 88.536 1.00 51.59 196 ASP A C 1
ATOM 1586 O O . ASP A 1 196 ? -49.816 11.117 88.454 1.00 51.59 196 ASP A O 1
ATOM 1590 N N . PRO A 1 197 ? -51.309 12.517 89.368 1.00 50.16 197 PRO A N 1
ATOM 1591 C CA . PRO A 1 197 ? -50.330 13.169 90.236 1.00 50.16 197 PRO A CA 1
ATOM 1592 C C . PRO A 1 197 ? -49.944 12.337 91.478 1.00 50.16 197 PRO A C 1
ATOM 1594 O O . PRO A 1 197 ? -49.211 12.847 92.324 1.00 50.16 197 PRO A O 1
ATOM 1597 N N . MET A 1 198 ? -50.401 11.080 91.628 1.00 45.28 198 MET A N 1
ATOM 1598 C CA . MET A 1 198 ? -50.249 10.313 92.879 1.00 45.28 198 MET A CA 1
ATOM 1599 C C . MET A 1 198 ? -49.487 8.979 92.769 1.00 45.28 198 MET A C 1
ATOM 1601 O O . MET A 1 198 ? -49.509 8.190 93.710 1.00 45.28 198 MET A O 1
ATOM 1605 N N . ALA A 1 199 ? -48.738 8.747 91.685 1.00 44.06 199 ALA A N 1
ATOM 1606 C CA . ALA A 1 199 ? -47.850 7.582 91.527 1.00 44.06 199 ALA A CA 1
ATOM 1607 C C . ALA A 1 199 ? -46.341 7.927 91.562 1.00 44.06 199 ALA A C 1
ATOM 1609 O O . ALA A 1 199 ? -45.505 7.143 91.115 1.00 44.06 199 ALA A O 1
ATOM 1610 N N . ALA A 1 200 ? -45.960 9.095 92.096 1.00 42.88 200 ALA A N 1
ATOM 1611 C CA . ALA A 1 200 ? -44.560 9.540 92.169 1.00 42.88 200 ALA A CA 1
ATOM 1612 C C . ALA A 1 200 ? -43.713 8.839 93.254 1.00 42.88 200 ALA A C 1
ATOM 1614 O O . ALA A 1 200 ? -42.524 9.121 93.389 1.00 42.88 200 ALA A O 1
ATOM 1615 N N . VAL A 1 201 ? -44.282 7.906 94.020 1.00 47.34 201 VAL A N 1
ATOM 1616 C CA . VAL A 1 201 ? -43.536 7.119 95.006 1.00 47.34 201 VAL A CA 1
ATOM 1617 C C . VAL A 1 201 ? -43.771 5.648 94.709 1.00 47.34 201 VAL A C 1
ATOM 1619 O O . VAL A 1 201 ? -44.825 5.118 95.042 1.00 47.34 201 VAL A O 1
ATOM 1622 N N . THR A 1 202 ? -42.796 5.015 94.051 1.00 44.38 202 THR A N 1
ATOM 1623 C CA . THR A 1 202 ? -42.307 3.624 94.219 1.00 44.38 202 THR A CA 1
ATOM 1624 C C . THR A 1 202 ? -41.997 2.979 92.862 1.00 44.38 202 THR A C 1
ATOM 1626 O O . THR A 1 202 ? -42.866 2.395 92.224 1.00 44.38 202 THR A O 1
ATOM 1629 N N . SER A 1 203 ? -40.741 3.076 92.413 1.00 35.59 203 SER A N 1
ATOM 1630 C CA . SER A 1 203 ? -39.975 1.994 91.753 1.00 35.59 203 SER A CA 1
ATOM 1631 C C . SER A 1 203 ? -38.670 2.543 91.168 1.00 35.59 203 SER A C 1
ATOM 1633 O O . SER A 1 203 ? -38.519 2.813 89.980 1.00 35.59 203 SER A O 1
ATOM 1635 N N . SER A 1 204 ? -37.680 2.687 92.043 1.00 44.31 204 SER A N 1
ATOM 1636 C CA . SER A 1 204 ? -36.278 2.548 91.667 1.00 44.31 204 SER A CA 1
ATOM 1637 C C . SER A 1 204 ? -36.024 1.092 91.270 1.00 44.31 204 SER A C 1
ATOM 1639 O O . SER A 1 204 ? -36.188 0.227 92.118 1.00 44.31 204 SER A O 1
ATOM 1641 N N . GLN A 1 205 ? -35.670 0.827 90.013 1.00 36.28 205 GLN A N 1
ATOM 1642 C CA . GLN A 1 205 ? -34.658 -0.145 89.563 1.00 36.28 205 GLN A CA 1
ATOM 1643 C C . GLN A 1 205 ? -34.810 -0.279 88.040 1.00 36.28 205 GLN A C 1
ATOM 1645 O O . GLN A 1 205 ? -35.824 -0.782 87.586 1.00 36.28 205 GLN A O 1
ATOM 1650 N N . TYR A 1 206 ? -33.845 0.222 87.268 1.00 32.78 206 TYR A N 1
ATOM 1651 C CA . TYR A 1 206 ? -33.207 -0.412 86.099 1.00 32.78 206 TYR A CA 1
ATOM 1652 C C . TYR A 1 206 ? -32.312 0.644 85.423 1.00 32.78 206 TYR A C 1
ATOM 1654 O O . TYR A 1 206 ? -32.735 1.790 85.262 1.00 32.78 206 TYR A O 1
ATOM 1662 N N . PRO A 1 207 ? -31.058 0.306 85.077 1.00 39.81 207 PRO A N 1
ATOM 1663 C CA . PRO A 1 207 ? -30.101 1.272 84.564 1.00 39.81 207 PRO A CA 1
ATOM 1664 C C . PRO A 1 207 ? -30.399 1.600 83.096 1.00 39.81 207 PRO A C 1
ATOM 1666 O O . PRO A 1 207 ? -30.601 0.711 82.269 1.00 39.81 207 PRO A O 1
ATOM 1669 N N . SER A 1 208 ? -30.394 2.889 82.769 1.00 34.72 208 SER A N 1
ATOM 1670 C CA . SER A 1 208 ? -30.363 3.379 81.391 1.00 34.72 208 SER A CA 1
ATOM 1671 C C . SER A 1 208 ? -29.079 2.909 80.697 1.00 34.72 208 SER A C 1
ATOM 1673 O O . SER A 1 208 ? -27.999 3.120 81.258 1.00 34.72 208 SER A O 1
ATOM 1675 N N . PRO A 1 209 ? -29.121 2.353 79.473 1.00 38.78 209 PRO A N 1
ATOM 1676 C CA . PRO A 1 209 ? -27.928 2.310 78.655 1.00 38.78 209 PRO A CA 1
ATOM 1677 C C . PRO A 1 209 ? -27.658 3.727 78.143 1.00 38.78 209 PRO A C 1
ATOM 1679 O O . PRO A 1 209 ? -28.513 4.387 77.550 1.00 38.78 209 PRO A O 1
ATOM 1682 N N . ILE A 1 210 ? -26.451 4.189 78.442 1.00 40.34 210 ILE A N 1
ATOM 1683 C CA . ILE A 1 210 ? -25.826 5.413 77.957 1.00 40.34 210 ILE A CA 1
ATOM 1684 C C . ILE A 1 210 ? -25.915 5.421 76.425 1.00 40.34 210 ILE A C 1
ATOM 1686 O O . ILE A 1 210 ? -25.224 4.650 75.764 1.00 40.34 210 ILE A O 1
ATOM 1690 N N . VAL A 1 211 ? -26.742 6.295 75.847 1.00 39.06 211 VAL A N 1
ATOM 1691 C CA . VAL A 1 211 ? -26.575 6.679 74.441 1.00 39.06 211 VAL A CA 1
ATOM 1692 C C . VAL A 1 211 ? -25.641 7.873 74.453 1.00 39.06 211 VAL A C 1
ATOM 1694 O O . VAL A 1 211 ? -26.048 9.010 74.686 1.00 39.06 211 VAL A O 1
ATOM 1697 N N . SER A 1 212 ? -24.356 7.564 74.303 1.00 35.53 212 SER A N 1
ATOM 1698 C CA . SER A 1 212 ? -23.316 8.555 74.102 1.00 35.53 212 SER A CA 1
ATOM 1699 C C . SER A 1 212 ? -23.630 9.309 72.814 1.00 35.53 212 SER A C 1
ATOM 1701 O O . SER A 1 212 ? -23.677 8.740 71.725 1.00 35.53 212 SER A O 1
ATOM 1703 N N . SER A 1 213 ? -23.888 10.599 72.970 1.00 42.75 213 SER A N 1
ATOM 1704 C CA . SER A 1 213 ? -23.733 11.600 71.934 1.00 42.75 213 SER A CA 1
ATOM 1705 C C . SER A 1 213 ? -22.273 11.595 71.475 1.00 42.75 213 SER A C 1
ATOM 1707 O O . SER A 1 213 ? -21.432 12.243 72.095 1.00 42.75 213 SER A O 1
ATOM 1709 N N . ALA A 1 214 ? -21.969 10.851 70.416 1.00 35.09 214 ALA A N 1
ATOM 1710 C CA . ALA A 1 214 ? -20.692 10.923 69.724 1.00 35.09 214 ALA A CA 1
ATOM 1711 C C . ALA A 1 214 ? -20.957 11.108 68.226 1.00 35.09 214 ALA A C 1
ATOM 1713 O O . ALA A 1 214 ? -21.354 10.187 67.521 1.00 35.09 214 ALA A O 1
ATOM 1714 N N . GLU A 1 215 ? -20.784 12.362 67.815 1.00 32.69 215 GLU A N 1
ATOM 1715 C CA . GLU A 1 215 ? -20.239 12.787 66.527 1.00 32.69 215 GLU A CA 1
ATOM 1716 C C . GLU A 1 215 ? -20.944 12.295 65.256 1.00 32.69 215 GLU A C 1
ATOM 1718 O O . GLU A 1 215 ? -20.667 11.244 64.680 1.00 32.69 215 GLU A O 1
ATOM 1723 N N . MET A 1 216 ? -21.766 13.201 64.719 1.00 44.41 216 MET A N 1
ATOM 1724 C CA . MET A 1 216 ? -21.874 13.379 63.277 1.00 44.41 216 MET A CA 1
ATOM 1725 C C . MET A 1 216 ? -20.468 13.546 62.686 1.00 44.41 216 MET A C 1
ATOM 1727 O O . MET A 1 216 ? -19.871 14.615 62.788 1.00 44.41 216 MET A O 1
ATOM 1731 N N . SER A 1 217 ? -19.957 12.510 62.030 1.00 32.88 217 SER A N 1
ATOM 1732 C CA . SER A 1 217 ? -18.936 12.670 61.001 1.00 32.88 217 SER A CA 1
ATOM 1733 C C . SER A 1 217 ? -19.578 12.392 59.654 1.00 32.88 217 SER A C 1
ATOM 1735 O O . SER A 1 217 ? -19.781 11.250 59.250 1.00 32.88 217 SER A O 1
ATOM 1737 N N . SER A 1 218 ? -19.915 13.483 58.972 1.00 38.84 218 SER A N 1
ATOM 1738 C CA . SER A 1 218 ? -20.138 13.526 57.536 1.00 38.84 218 SER A CA 1
ATOM 1739 C C . SER A 1 218 ? -18.907 12.957 56.830 1.00 38.84 218 SER A C 1
ATOM 1741 O O . SER A 1 218 ? -17.914 13.657 56.653 1.00 38.84 218 SER A O 1
ATOM 1743 N N . THR A 1 219 ? -18.944 11.698 56.404 1.00 34.00 219 THR A N 1
ATOM 1744 C CA . THR A 1 219 ? -17.986 11.191 55.419 1.00 34.00 219 THR A CA 1
ATOM 1745 C C . THR A 1 219 ? -18.570 11.414 54.033 1.00 34.00 219 THR A C 1
ATOM 1747 O O . THR A 1 219 ? -19.200 10.562 53.414 1.00 34.00 219 THR A O 1
ATOM 1750 N N . SER A 1 220 ? -18.351 12.629 53.536 1.00 36.81 220 SER A N 1
ATOM 1751 C CA . SER A 1 220 ? -18.342 12.904 52.108 1.00 36.81 220 SER A CA 1
ATOM 1752 C C . SER A 1 220 ? -17.261 12.038 51.456 1.00 36.81 220 SER A C 1
ATOM 1754 O O . SER A 1 220 ? -16.082 12.391 51.489 1.00 36.81 220 SER A O 1
ATOM 1756 N N . PHE A 1 221 ? -17.637 10.913 50.846 1.00 31.84 221 PHE A N 1
ATOM 1757 C CA . PHE A 1 221 ? -16.762 10.260 49.877 1.00 31.84 221 PHE A CA 1
ATOM 1758 C C . PHE A 1 221 ? -16.849 11.028 48.562 1.00 31.84 221 PHE A C 1
ATOM 1760 O O . PHE A 1 221 ? -17.661 10.750 47.681 1.00 31.84 221 PHE A O 1
ATOM 1767 N N . LEU A 1 222 ? -16.001 12.055 48.486 1.00 32.69 222 LEU A N 1
ATOM 1768 C CA . LEU A 1 222 ? -15.598 12.680 47.242 1.00 32.69 222 LEU A CA 1
ATOM 1769 C C . LEU A 1 222 ? -15.048 11.601 46.308 1.00 32.69 222 LEU A C 1
ATOM 1771 O O . LEU A 1 222 ? -14.130 10.851 46.638 1.00 32.69 222 LEU A O 1
ATOM 1775 N N . SER A 1 223 ? -15.650 11.560 45.127 1.00 39.59 223 SER A N 1
ATOM 1776 C CA . SER A 1 223 ? -15.112 10.939 43.929 1.00 39.59 223 SER A CA 1
ATOM 1777 C C . SER A 1 223 ? -13.708 11.491 43.673 1.00 39.59 223 SER A C 1
ATOM 1779 O O . SER A 1 223 ? -13.568 12.683 43.413 1.00 39.59 223 SER A O 1
ATOM 1781 N N . ASN A 1 224 ? -12.679 10.643 43.737 1.00 33.53 224 ASN A N 1
ATOM 1782 C CA . ASN A 1 224 ? -11.346 10.986 43.250 1.00 33.53 224 ASN A CA 1
ATOM 1783 C C . ASN A 1 224 ? -11.028 10.145 42.016 1.00 33.53 224 ASN A C 1
ATOM 1785 O O . ASN A 1 224 ? -10.460 9.056 42.077 1.00 33.53 224 ASN A O 1
ATOM 1789 N N . ALA A 1 225 ? -11.416 10.704 40.874 1.00 41.66 225 ALA A N 1
ATOM 1790 C CA . ALA A 1 225 ? -10.773 10.453 39.602 1.00 41.66 225 ALA A CA 1
ATOM 1791 C C . ALA A 1 225 ? -9.451 11.236 39.578 1.00 41.66 225 ALA A C 1
ATOM 1793 O O . ALA A 1 225 ? -9.470 12.444 39.373 1.00 41.66 225 ALA A O 1
ATOM 1794 N N . ALA A 1 226 ? -8.323 10.563 39.814 1.00 32.31 226 ALA A N 1
ATOM 1795 C CA . ALA A 1 226 ? -6.992 10.999 39.376 1.00 32.31 226 ALA A CA 1
ATOM 1796 C C . ALA A 1 226 ? -5.951 9.915 39.699 1.00 32.31 226 ALA A C 1
ATOM 1798 O O . ALA A 1 226 ? -5.449 9.841 40.816 1.00 32.31 226 ALA A O 1
ATOM 1799 N N . VAL A 1 227 ? -5.580 9.103 38.709 1.00 32.91 227 VAL A N 1
ATOM 1800 C CA . VAL A 1 227 ? -4.258 8.463 38.688 1.00 32.91 227 VAL A CA 1
ATOM 1801 C C . VAL A 1 227 ? -3.620 8.837 37.361 1.00 32.91 227 VAL A C 1
ATOM 1803 O O . VAL A 1 227 ? -3.957 8.301 36.311 1.00 32.91 227 VAL A O 1
ATOM 1806 N N . SER A 1 228 ? -2.732 9.822 37.431 1.00 34.69 228 SER A N 1
ATOM 1807 C CA . SER A 1 228 ? -1.838 10.242 36.362 1.00 34.69 228 SER A CA 1
ATOM 1808 C C . SER A 1 228 ? -0.438 10.397 36.958 1.00 34.69 228 SER A C 1
ATOM 1810 O O . SER A 1 228 ? -0.228 11.257 37.806 1.00 34.69 228 SER A O 1
ATOM 1812 N N . SER A 1 229 ? 0.482 9.598 36.413 1.00 32.69 229 SER A N 1
ATOM 1813 C CA . SER A 1 229 ? 1.842 9.990 36.007 1.00 32.69 229 SER A CA 1
ATOM 1814 C C . SER A 1 229 ? 2.951 10.195 37.051 1.00 32.69 229 SER A C 1
ATOM 1816 O O . SER A 1 229 ? 2.964 11.191 37.760 1.00 32.69 229 SER A O 1
ATOM 1818 N N . GLY A 1 230 ? 3.971 9.322 36.939 1.00 29.44 230 GLY A N 1
ATOM 1819 C CA . GLY A 1 230 ? 5.415 9.587 37.112 1.00 29.44 230 GLY A CA 1
ATOM 1820 C C . GLY A 1 230 ? 5.923 9.858 38.535 1.00 29.44 230 GLY A C 1
ATOM 1821 O O . GLY A 1 230 ? 5.201 10.342 39.384 1.00 29.44 230 GLY A O 1
ATOM 1822 N N . ALA A 1 231 ? 7.179 9.631 38.904 1.00 32.25 231 ALA A N 1
ATOM 1823 C CA . ALA A 1 231 ? 8.320 8.917 38.346 1.00 32.25 231 ALA A CA 1
ATOM 1824 C C . ALA A 1 231 ? 9.392 8.876 39.465 1.00 32.25 231 ALA A C 1
ATOM 1826 O O . ALA A 1 231 ? 9.370 9.703 40.373 1.00 32.25 231 ALA A O 1
ATOM 1827 N N . THR A 1 232 ? 10.353 7.956 39.333 1.00 33.59 232 THR A N 1
ATOM 1828 C CA . THR A 1 232 ? 11.695 7.931 39.963 1.00 33.59 232 THR A CA 1
ATOM 1829 C C . THR A 1 232 ? 11.820 7.877 41.496 1.00 33.59 232 THR A C 1
ATOM 1831 O O . THR A 1 232 ? 11.628 8.876 42.177 1.00 33.59 232 THR A O 1
ATOM 1834 N N . ASN A 1 233 ? 12.385 6.781 42.024 1.00 31.69 233 ASN A N 1
ATOM 1835 C CA . ASN A 1 233 ? 13.782 6.835 42.473 1.00 31.69 233 ASN A CA 1
ATOM 1836 C C . ASN A 1 233 ? 14.433 5.463 42.698 1.00 31.69 233 ASN A C 1
ATOM 1838 O O . ASN A 1 233 ? 13.786 4.462 42.983 1.00 31.69 233 ASN A O 1
ATOM 1842 N N . ASN A 1 234 ? 15.744 5.482 42.491 1.00 32.12 234 ASN A N 1
ATOM 1843 C CA . ASN A 1 234 ? 16.679 4.382 42.314 1.00 32.12 234 ASN A CA 1
ATOM 1844 C C . ASN A 1 234 ? 17.328 3.944 43.647 1.00 32.12 234 ASN A C 1
ATOM 1846 O O . ASN A 1 234 ? 17.340 4.724 44.600 1.00 32.12 234 ASN A O 1
ATOM 1850 N N . SER A 1 235 ? 18.025 2.797 43.607 1.00 34.03 235 SER A N 1
ATOM 1851 C CA . SER A 1 235 ? 19.102 2.316 44.514 1.00 34.03 235 SER A CA 1
ATOM 1852 C C . SER A 1 235 ? 18.733 1.238 45.550 1.00 34.03 235 SER A C 1
ATOM 1854 O O . SER A 1 235 ? 18.264 1.536 46.642 1.00 34.03 235 SER A O 1
ATOM 1856 N N . ASN A 1 236 ? 19.075 -0.027 45.270 1.00 31.61 236 ASN A N 1
ATOM 1857 C CA . ASN A 1 236 ? 20.336 -0.603 45.766 1.00 31.61 236 ASN A CA 1
ATOM 1858 C C . ASN A 1 236 ? 20.570 -2.032 45.250 1.00 31.61 236 ASN A C 1
ATOM 1860 O O . ASN A 1 236 ? 19.730 -2.919 45.378 1.00 31.61 236 ASN A O 1
ATOM 1864 N N . GLN A 1 237 ? 21.764 -2.231 44.689 1.00 35.56 2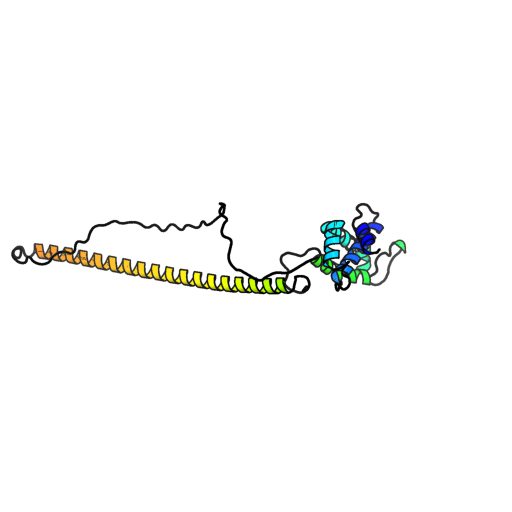37 GLN A N 1
ATOM 1865 C CA . GLN A 1 237 ? 22.386 -3.528 44.447 1.00 35.56 237 GLN A CA 1
ATOM 1866 C C . GLN A 1 237 ? 22.753 -4.209 45.773 1.00 35.56 237 GLN A C 1
ATOM 1868 O O . GLN A 1 237 ? 23.104 -3.524 46.735 1.00 35.56 237 GLN A O 1
ATOM 1873 N N . THR A 1 238 ? 22.782 -5.546 45.755 1.00 31.16 238 THR A N 1
ATOM 1874 C CA . THR A 1 238 ? 23.831 -6.452 46.286 1.00 31.16 238 THR A CA 1
ATOM 1875 C C . THR A 1 238 ? 23.173 -7.685 46.903 1.00 31.16 238 THR A C 1
ATOM 1877 O O . THR A 1 238 ? 22.631 -7.594 47.993 1.00 31.16 238 THR A O 1
ATOM 1880 N N . PHE A 1 239 ? 23.257 -8.839 46.237 1.00 29.09 239 PHE A N 1
ATOM 1881 C CA . PHE A 1 239 ? 23.666 -10.096 46.875 1.00 29.09 239 PHE A CA 1
ATOM 1882 C C . PHE A 1 239 ? 23.957 -11.136 45.790 1.00 29.09 239 PHE A C 1
ATOM 1884 O O . PHE A 1 239 ? 23.101 -11.465 44.973 1.00 29.09 239 PHE A O 1
ATOM 1891 N N . ASN A 1 240 ? 25.198 -11.610 45.779 1.00 31.83 240 ASN A N 1
ATOM 1892 C CA . ASN A 1 240 ? 25.675 -12.710 44.958 1.00 31.83 240 ASN A CA 1
ATOM 1893 C C . ASN A 1 240 ? 26.078 -13.866 45.892 1.00 31.83 240 ASN A C 1
ATOM 1895 O O . ASN A 1 240 ? 26.400 -13.620 47.054 1.00 31.83 240 ASN A O 1
ATOM 1899 N N . ASN A 1 241 ? 26.141 -15.071 45.319 1.00 31.14 241 ASN A N 1
ATOM 1900 C CA . ASN A 1 241 ? 26.636 -16.356 45.845 1.00 31.14 241 ASN A CA 1
ATOM 1901 C C . ASN A 1 241 ? 25.666 -17.246 46.641 1.00 31.14 241 ASN A C 1
ATOM 1903 O O . ASN A 1 241 ? 25.483 -17.070 47.839 1.00 31.14 241 ASN A O 1
ATOM 1907 N N . GLN A 1 242 ? 25.220 -18.341 46.012 1.00 31.36 242 GLN A N 1
ATOM 1908 C CA . GLN A 1 242 ? 25.899 -19.648 46.112 1.00 31.36 242 GLN A CA 1
ATOM 1909 C C . GLN A 1 242 ? 25.178 -20.709 45.263 1.00 31.36 242 GLN A C 1
ATOM 1911 O O . GLN A 1 242 ? 24.065 -21.097 45.596 1.00 31.36 242 GLN A O 1
ATOM 1916 N N . GLN A 1 243 ? 25.858 -21.264 44.252 1.00 34.53 243 GLN A N 1
ATOM 1917 C CA . GLN A 1 243 ? 26.001 -22.722 44.165 1.00 34.53 243 GLN A CA 1
ATOM 1918 C C . GLN A 1 243 ? 27.243 -23.125 43.345 1.00 34.53 243 GLN A C 1
ATOM 1920 O O . GLN A 1 243 ? 27.370 -22.834 42.160 1.00 34.53 243 GLN A O 1
ATOM 1925 N N . GLN A 1 244 ? 28.170 -23.745 44.081 1.00 36.59 244 GLN A N 1
ATOM 1926 C CA . GLN A 1 244 ? 29.169 -24.764 43.720 1.00 36.59 244 GLN A CA 1
ATOM 1927 C C . GLN A 1 244 ? 28.656 -25.747 42.644 1.00 36.59 244 GLN A C 1
ATOM 1929 O O . GLN A 1 244 ? 27.451 -25.922 42.528 1.00 36.59 244 GLN A O 1
ATOM 1934 N N . THR A 1 245 ? 29.422 -26.498 41.852 1.00 32.19 245 THR A N 1
ATOM 1935 C CA . THR A 1 245 ? 30.838 -26.902 41.745 1.00 32.19 245 THR A CA 1
ATOM 1936 C C . THR A 1 245 ? 30.897 -27.771 40.481 1.00 32.19 245 THR A C 1
ATOM 1938 O O . THR A 1 245 ? 29.928 -28.479 40.213 1.00 32.19 245 THR A O 1
ATOM 1941 N N . ASN A 1 246 ? 32.003 -27.755 39.734 1.00 34.41 246 ASN A N 1
ATOM 1942 C CA . ASN A 1 246 ? 32.700 -28.968 39.270 1.00 34.41 246 ASN A CA 1
ATOM 1943 C C . ASN A 1 246 ? 33.893 -28.580 38.386 1.00 34.41 246 ASN A C 1
ATOM 1945 O O . ASN A 1 246 ? 33.758 -28.215 37.224 1.00 34.41 246 ASN A O 1
ATOM 1949 N N . ASP A 1 247 ? 35.049 -28.596 39.038 1.00 34.72 247 ASP A N 1
ATOM 1950 C CA . ASP A 1 247 ? 36.277 -29.281 38.644 1.00 34.72 247 ASP A CA 1
ATOM 1951 C C . ASP A 1 247 ? 36.740 -29.328 37.175 1.00 34.72 247 ASP A C 1
ATOM 1953 O O . ASP A 1 247 ? 36.289 -30.128 36.365 1.00 34.72 247 ASP A O 1
ATOM 1957 N N . SER A 1 248 ? 37.779 -28.519 36.937 1.00 39.78 248 SER A N 1
ATOM 1958 C CA . SER A 1 248 ? 39.188 -28.954 36.868 1.00 39.78 248 SER A CA 1
ATOM 1959 C C . SER A 1 248 ? 39.709 -29.756 35.661 1.00 39.78 248 SER A C 1
ATOM 1961 O O . SER A 1 248 ? 39.262 -30.858 35.370 1.00 39.78 248 SER A O 1
ATOM 1963 N N . HIS A 1 249 ? 40.849 -29.231 35.170 1.00 37.69 249 HIS A N 1
ATOM 1964 C CA . HIS A 1 249 ? 41.963 -29.846 34.419 1.00 37.69 249 HIS A CA 1
ATOM 1965 C C . HIS A 1 249 ? 41.864 -29.812 32.882 1.00 37.69 249 HIS A C 1
ATOM 1967 O O . HIS A 1 249 ? 40.832 -30.119 32.314 1.00 37.69 249 HIS A O 1
ATOM 1973 N N . SER A 1 250 ? 42.917 -29.525 32.112 1.00 39.91 250 SER A N 1
ATOM 1974 C CA . SER A 1 250 ? 44.283 -29.048 32.366 1.00 39.91 250 SER A CA 1
ATOM 1975 C C . SER A 1 250 ? 44.936 -28.810 30.994 1.00 39.91 250 SER A C 1
ATOM 1977 O O . SER A 1 250 ? 44.686 -29.583 30.077 1.00 39.91 250 SER A O 1
ATOM 1979 N N . ASN A 1 251 ? 45.833 -27.827 30.935 1.00 39.06 251 ASN A N 1
ATOM 1980 C CA . ASN A 1 251 ? 47.025 -27.741 30.083 1.00 39.06 251 ASN A CA 1
ATOM 1981 C C . ASN A 1 251 ? 46.953 -27.616 28.544 1.00 39.06 251 ASN A C 1
ATOM 1983 O O . ASN A 1 251 ? 46.409 -28.461 27.842 1.00 39.06 251 ASN A O 1
ATOM 1987 N N . GLN A 1 252 ? 47.789 -26.651 28.120 1.00 37.91 252 GLN A N 1
ATOM 1988 C CA . GLN A 1 252 ? 48.396 -26.348 26.813 1.00 37.91 252 GLN A CA 1
ATOM 1989 C C . GLN A 1 252 ? 47.576 -25.550 25.803 1.00 37.91 252 GLN A C 1
ATOM 1991 O O . GLN A 1 252 ? 46.549 -26.044 25.302 1.00 37.91 252 GLN A O 1
#

InterPro domains:
  IPR006953 Vesicle tethering protein Uso1/P115-like, head domain [PF04869] (2-111)
  IPR011989 Armadillo-like helical [G3DSA:1.25.10.10] (1-113)
  IPR024095 Vesicle tethering protein p115 [PTHR10013] (1-198)

Sequence (252 aa):
TNVPYLTSQVGLIESDDVELIVQGLCAFLLGICLCYNDNSVPSFSKDNLCQLITNRIGREIFIDKLSLISKNEKFSQAIQKPQLAYQKASDVLFDYEFCNLFRKQEPIILNIIQPTTNDSNQNSESTLSNEDHKLSIKYKELIRQQDEQLTSLKKQTTELKAENEFLQRQLNEQHSIIQQLRDQLALLKAQRSIYDPMAAVTSSQYPSPIVSSAEMSSTSFLSNAAVSSGATNNSNQTFNNQQQTNDSHSNQ